Protein 3H14 (pdb70)

Solvent-accessible surface area: 15258 Å² total

Organism: Ruegeria pome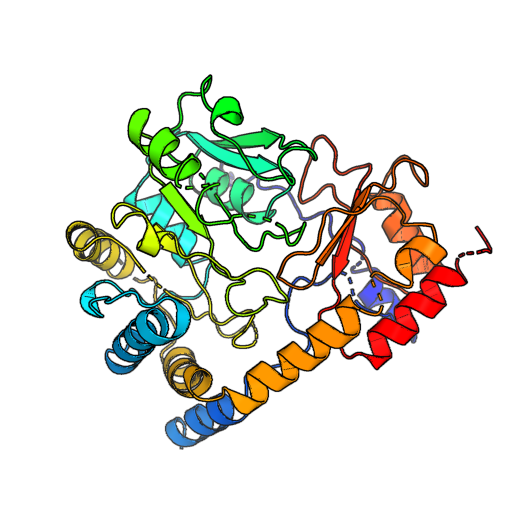royi (strain ATCC 700808 / DSM 15171 / DSS-3) (NCBI:txid246200)

Nearest PDB structures (foldseek):
  3h14-assembly1_A  TM=1.001E+00  e=6.749E-69  Ruegeria pomeroyi DSS-3
  5yhv-assembly1_B  TM=9.679E-01  e=3.858E-39  Mycobacterium tuberculosis H37Rv
  5yhv-assembly1_D  TM=9.333E-01  e=1.204E-34  Mycobacterium tuberculosis H37Rv
  5wmi-assembly1_A-2  TM=9.094E-01  e=5.769E-25  Arabidopsis thaliana
  8wkj-assembly1_A-2  TM=8.913E-01  e=6.285E-24  Legionella pneumophila

CATH classification: 3.40.640.10

Radius of gyration: 20.41 Å; Cα contacts (8 Å, |Δi|>4): 726; chains: 1; bounding box: 53×52×50 Å

Sequence (359 aa):
LKNSSSRSAVDPFIVDVEAARRAEEAGRRIIHEVGQPGTGAPRGAVEALAKSLEGLPALRQRIARLYGEWYGVDLDPGRVVITPGSSSSGGFLLAFTALFDSGDRVGIGAPGYPSYRQILRALGLVPVDLPTAPENRLQPVPADFAGLDLAGLVASPANPTGTLDHAAGALIEAAQAQGASFISDEIYHGIEYEAKAVTALELTDECYVINSFSKYFSTGWRVGWVVPEDQVRVVERIAQNFICAPHASQVAALAALDCDAELQANLDVYKANRKLLERLPKAGFTRRIAPPDGAFYVYADVSDLTDDSRAFAAEILEKAGVAVTPGLLDFDPERGAGTLRFSYARATADIEEGLDRLEAFQAR

Foldseek 3Di:
DDDDQLPPFDDALLVLVVLVVCVVVPDFFQEADQFFPDAFDPQLVVLLVVVVCVPLLLLVLVQVVCCVQPVDRDDSLFKFKFLFQLRLLVLVCVLQDDAAFEEEDEFLADLCPQSSCSNRNYHYDYQHADLVLLSWDALVSPVVDQGQAYGEACTPPALHADPVSLRVVVSCVVRNHAYEYEDAFQQFFAPDRDHDCSVNDQRHHYWYGCGHLSHNDQRITIGHHPVCSVVSVCVCVCPTHGDNSSSSSSSRSSVSVVVSVVLSVQLNLLVVCVPQCVVLPQVAWRPNRGRFKIKGQQQVPDQAQSVVQVCCCVQLSYHWGQSCSRHVVRRRRMTMDGRSDGSVSSVSSSVSSNVSVVD

Secondary structure (DSSP, 8-state):
-PPPSTT-PPPP-----HHHHHHHTT---B---SS-SS-S-HHHHHHHHHHH---HHHHHHHHHHHHHHH-----GGG---BSSHHHHHHHHHHHH--TT-EEEEEES--HHHHHHHHHTT-EEEEEE--GGGTTS--HHHHTTS--SB--BSSPTTT----S---HHHHHHHHTTPBPEEE-TTTT-BSSSPP--GGGT-SSSEEE-BSSSTT---S--B----GGGHHHHHHHHH------HHHHHHHHHHTT-HHHHHHHHHHHHHHHH---HHHHHT---B----BTTEEEEE-TTT-S-HHHHHHHHHHHH-B--EEGGGT-TTTGGGEEEEE--S-HHHHHHHHHHHHH----

InterPro domains:
  IPR004838 Aminotransferases, class-I, pyridoxal-phosphate-binding site [PS00105] (233-246)
  IPR004839 Aminotransferase, class I/classII, large domain [PF00155] (39-381)
  IPR015421 Pyridoxal phosphate-dependent transferase, major domain [G3DSA:3.40.640.10] (7-389)
  IPR015424 Pyridoxal phosphate-dependent transferase [SSF53383] (15-385)
  IPR050596 Aspartate/prephenate aminotransferase-like [PTHR46383] (14-386)

Structure (mmCIF, N/CA/C/O backbone):
data_3H14
#
_entry.id   3H14
#
_cell.length_a   59.367
_cell.length_b   86.376
_cell.length_c   144.325
_cell.angle_alpha   90.000
_cell.angle_beta   90.000
_cell.angle_gamma   90.000
#
_symmetry.space_group_name_H-M   'C 2 2 21'
#
loop_
_entity.id
_entity.type
_entity.pdbx_description
1 polymer 'Aminotransferase, classes I and II'
2 non-polymer GLYCEROL
3 water water
#
loop_
_atom_site.group_PDB
_atom_site.id
_atom_site.type_symbol
_atom_site.label_atom_id
_atom_site.label_alt_id
_atom_site.label_comp_id
_atom_site.label_asym_id
_atom_site.label_entity_id
_atom_site.label_seq_id
_atom_site.pdbx_PDB_ins_code
_atom_site.Cartn_x
_atom_site.Cartn_y
_atom_site.Cartn_z
_atom_site.occupancy
_atom_site.B_iso_or_equiv
_atom_site.auth_seq_id
_atom_site.auth_comp_id
_atom_site.auth_asym_id
_atom_site.auth_atom_id
_atom_site.pdbx_PDB_model_num
ATOM 1 N N . LEU A 1 3 ? 11.852 47.681 46.764 1.00 30.95 3 LEU A N 1
ATOM 2 C CA . LEU A 1 3 ? 13.280 47.877 46.409 1.00 29.99 3 LEU A CA 1
ATOM 3 C C . LEU A 1 3 ? 13.364 48.631 45.094 1.00 29.02 3 LEU A C 1
ATOM 4 O O . LEU A 1 3 ? 12.606 48.353 44.136 1.00 28.64 3 LEU A O 1
ATOM 9 N N . LYS A 1 4 ? 14.296 49.582 45.049 1.00 26.95 4 LYS A N 1
ATOM 10 C CA . LYS A 1 4 ? 14.525 50.418 43.892 1.00 26.54 4 LYS A CA 1
ATOM 11 C C . LYS A 1 4 ? 15.546 49.728 43.009 1.00 26.29 4 LYS A C 1
ATOM 12 O O . LYS A 1 4 ? 16.558 49.208 43.493 1.00 25.70 4 LYS A O 1
ATOM 14 N N . ASN A 1 5 ? 15.243 49.659 41.725 1.00 24.74 5 ASN A N 1
ATOM 15 C CA . ASN A 1 5 ? 16.164 49.098 40.762 1.00 23.96 5 ASN A CA 1
ATOM 16 C C . ASN A 1 5 ? 16.929 50.176 40.077 1.00 23.16 5 ASN A C 1
ATOM 17 O O . ASN A 1 5 ? 16.487 51.329 39.971 1.00 22.41 5 ASN A O 1
ATOM 22 N N . SER A 1 6 ? 18.100 49.782 39.621 1.00 21.88 6 SER A N 1
ATOM 23 C CA . SER A 1 6 ? 19.014 50.634 38.917 1.00 22.27 6 SER A CA 1
ATOM 24 C C . SER A 1 6 ? 18.650 50.801 37.439 1.00 22.25 6 SER A C 1
ATOM 25 O O . SER A 1 6 ? 17.871 50.014 36.872 1.00 20.65 6 SER A O 1
ATOM 28 N N . SER A 1 7 ? 19.269 51.810 36.832 1.00 23.06 7 SER A N 1
ATOM 29 C CA A SER A 1 7 ? 19.287 52.002 35.383 0.50 23.57 7 SER A CA 1
ATOM 30 C CA B SER A 1 7 ? 19.240 51.983 35.381 0.50 23.37 7 SER A CA 1
ATOM 31 C C . SER A 1 7 ? 19.909 50.820 34.640 1.00 23.74 7 SER A C 1
ATOM 32 O O . SER A 1 7 ? 19.369 50.320 33.643 1.00 22.16 7 SER A O 1
ATOM 37 N N . ARG A 1 8 ? 21.075 50.370 35.103 1.00 23.74 8 ARG A N 1
ATOM 38 C CA . ARG A 1 8 ? 21.763 49.271 34.403 1.00 23.78 8 ARG A CA 1
ATOM 39 C C . ARG A 1 8 ? 20.957 47.971 34.360 1.00 24.39 8 ARG A C 1
ATOM 40 O O . ARG A 1 8 ? 21.220 47.094 33.507 1.00 24.21 8 ARG A O 1
ATOM 48 N N . SER A 1 9 ? 19.971 47.848 35.252 1.00 25.77 9 SER A N 1
ATOM 49 C CA . SER A 1 9 ? 19.082 46.670 35.327 1.00 26.54 9 SER A CA 1
ATOM 50 C C . SER A 1 9 ? 17.968 46.615 34.265 1.00 28.60 9 SER A C 1
ATOM 51 O O . SER A 1 9 ? 17.299 45.588 34.125 1.00 29.62 9 SER A O 1
ATOM 54 N N . ALA A 1 10 ? 17.736 47.717 33.562 1.00 29.39 10 ALA A N 1
ATOM 55 C CA . ALA A 1 10 ? 16.650 47.796 32.612 1.00 31.35 10 ALA A CA 1
ATOM 56 C C . ALA A 1 10 ? 17.139 47.256 31.256 1.00 32.47 10 ALA A C 1
ATOM 57 O O . ALA A 1 10 ? 17.115 47.968 30.258 1.00 33.02 10 ALA A O 1
ATOM 59 N N . VAL A 1 11 ? 17.628 46.009 31.253 1.00 33.25 11 VAL A N 1
ATOM 60 C CA . VAL A 1 11 ? 17.976 45.323 30.023 1.00 33.94 11 VAL A CA 1
ATOM 61 C C . VAL A 1 11 ? 16.698 44.849 29.376 1.00 34.26 11 VAL A C 1
ATOM 62 O O . VAL A 1 11 ? 15.691 44.656 30.046 1.00 34.89 11 VAL A O 1
ATOM 66 N N . ASP A 1 12 ? 16.778 44.664 28.059 1.00 34.77 12 ASP A N 1
ATOM 67 C CA . ASP A 1 12 ? 15.637 44.320 27.187 1.00 34.80 12 ASP A CA 1
ATOM 68 C C . ASP A 1 12 ? 15.359 42.809 27.167 1.00 34.15 12 ASP A C 1
ATOM 69 O O . ASP A 1 12 ? 16.294 42.023 27.013 1.00 34.28 12 ASP A O 1
ATOM 74 N N . PRO A 1 13 ? 14.083 42.394 27.264 1.00 34.17 13 PRO A N 1
ATOM 75 C CA . PRO A 1 13 ? 13.725 40.957 27.171 1.00 34.49 13 PRO A CA 1
ATOM 76 C C . PRO A 1 13 ? 13.873 40.482 25.733 1.00 34.26 13 PRO A C 1
ATOM 77 O O . PRO A 1 13 ? 13.585 41.249 24.815 1.00 34.11 13 PRO A O 1
ATOM 81 N N . PHE A 1 14 ? 14.326 39.251 25.544 1.00 34.03 14 PHE A N 1
ATOM 82 C CA . PHE A 1 14 ? 14.643 38.759 24.217 1.00 34.89 14 PHE A CA 1
ATOM 83 C C . PHE A 1 14 ? 13.373 38.421 23.473 1.00 35.27 14 PHE A C 1
ATOM 84 O O . PHE A 1 14 ? 12.548 37.655 23.959 1.00 34.06 14 PHE A O 1
ATOM 92 N N . ILE A 1 15 ? 13.230 39.022 22.299 1.00 36.11 15 ILE A N 1
ATOM 93 C CA . ILE A 1 15 ? 12.034 38.880 21.479 1.00 37.63 15 ILE A CA 1
ATOM 94 C C . ILE A 1 15 ? 11.797 37.424 21.140 1.00 38.28 15 ILE A C 1
ATOM 95 O O . ILE A 1 15 ? 10.645 37.028 20.947 1.00 38.65 15 ILE A O 1
ATOM 100 N N . VAL A 1 16 ? 12.872 36.619 21.091 1.00 39.19 16 VAL A N 1
ATOM 101 C CA . VAL A 1 16 ? 12.746 35.204 20.707 1.00 40.32 16 VAL A CA 1
ATOM 102 C C . VAL A 1 16 ? 11.948 34.367 21.720 1.00 41.17 16 VAL A C 1
ATOM 103 O O . VAL A 1 16 ? 11.528 33.251 21.407 1.00 40.45 16 VAL A O 1
ATOM 115 N N . ASP A 1 18 ? 8.903 34.883 22.841 1.00 41.39 18 ASP A N 1
ATOM 116 C CA . ASP A 1 18 ? 7.547 34.620 22.321 1.00 41.09 18 ASP A CA 1
ATOM 117 C C . ASP A 1 18 ? 7.473 33.266 21.574 1.00 40.32 18 ASP A C 1
ATOM 118 O O . ASP A 1 18 ? 6.631 32.433 21.889 1.00 39.26 18 ASP A O 1
ATOM 123 N N . VAL A 1 19 ? 8.348 33.072 20.585 1.00 39.87 19 VAL A N 1
ATOM 124 C CA . VAL A 1 19 ? 8.337 31.842 19.774 1.00 39.75 19 VAL A CA 1
ATOM 125 C C . VAL A 1 19 ? 8.743 30.603 20.590 1.00 39.19 19 VAL A C 1
ATOM 126 O O . VAL A 1 19 ? 8.089 29.582 20.497 1.00 36.98 19 VAL A O 1
ATOM 138 N N . GLU A 1 21 ? 8.436 30.004 23.800 1.00 36.46 21 GLU A N 1
ATOM 139 C CA . GLU A 1 21 ? 7.337 29.661 24.699 1.00 35.40 21 GLU A CA 1
ATOM 140 C C . GLU A 1 21 ? 6.164 29.111 23.902 1.00 34.33 21 GLU A C 1
ATOM 141 O O . GLU A 1 21 ? 5.600 28.088 24.266 1.00 33.39 21 GLU A O 1
ATOM 143 N N . ALA A 1 22 ? 5.794 29.790 22.811 1.00 33.19 22 ALA A N 1
ATOM 144 C CA . ALA A 1 22 ? 4.754 29.274 21.923 1.00 32.33 22 ALA A CA 1
ATOM 145 C C . ALA A 1 22 ? 5.129 27.877 21.395 1.00 31.31 22 ALA A C 1
ATOM 146 O O . ALA A 1 22 ? 4.251 27.049 21.205 1.00 30.89 22 ALA A O 1
ATOM 148 N N . ALA A 1 23 ? 6.421 27.640 21.151 1.00 30.12 23 ALA A N 1
ATOM 149 C CA . ALA A 1 23 ? 6.905 26.335 20.671 1.00 30.54 23 ALA A CA 1
ATOM 150 C C . ALA A 1 23 ? 6.675 25.259 21.748 1.00 30.87 23 ALA A C 1
ATOM 151 O O . ALA A 1 23 ? 6.218 24.155 21.453 1.00 29.16 23 ALA A O 1
ATOM 153 N N . ARG A 1 24 ? 6.990 25.621 22.993 1.00 32.06 24 ARG A N 1
ATOM 154 C CA . ARG A 1 24 ? 6.735 24.785 24.177 1.00 32.68 24 ARG A CA 1
ATOM 155 C C . ARG A 1 24 ? 5.254 24.475 24.355 1.00 32.55 24 ARG A C 1
ATOM 156 O O . ARG A 1 24 ? 4.896 23.328 24.625 1.00 32.17 24 ARG A O 1
ATOM 164 N N . ARG A 1 25 ? 4.397 25.485 24.217 1.00 32.83 25 ARG A N 1
ATOM 165 C CA . ARG A 1 25 ? 2.950 25.284 24.262 1.00 33.83 25 ARG A CA 1
ATOM 166 C C . ARG A 1 25 ? 2.444 24.354 23.146 1.00 31.85 25 ARG A C 1
ATOM 167 O O . ARG A 1 25 ? 1.573 23.518 23.380 1.00 30.95 25 ARG A O 1
ATOM 175 N N . ALA A 1 26 ? 2.976 24.518 21.937 1.00 30.49 26 ALA A N 1
ATOM 176 C CA . ALA A 1 26 ? 2.643 23.628 20.822 1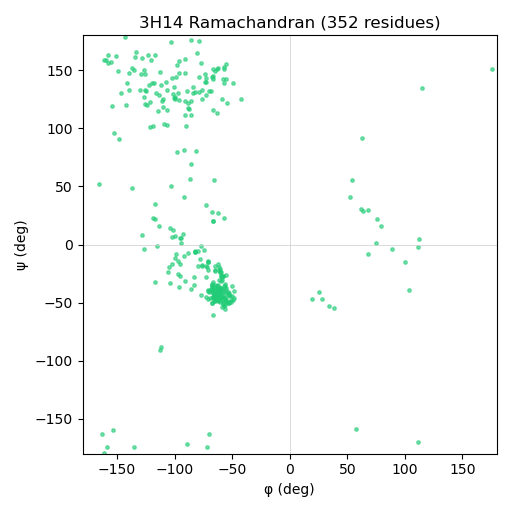.00 29.58 26 ALA A CA 1
ATOM 177 C C . ALA A 1 26 ? 2.972 22.187 21.186 1.00 28.78 26 ALA A C 1
ATOM 178 O O . ALA A 1 26 ? 2.131 21.288 21.055 1.00 27.65 26 ALA A O 1
ATOM 180 N N . GLU A 1 27 ? 4.193 21.969 21.658 1.00 28.27 27 GLU A N 1
ATOM 181 C CA . GLU A 1 27 ? 4.637 20.631 22.004 1.00 28.92 27 GLU A CA 1
ATOM 182 C C . GLU A 1 27 ? 3.787 20.042 23.140 1.00 28.78 27 GLU A C 1
ATOM 183 O O . GLU A 1 27 ? 3.431 18.873 23.087 1.00 28.21 27 GLU A O 1
ATOM 189 N N . GLU A 1 28 ? 3.442 20.839 24.147 1.00 28.61 28 GLU A N 1
ATOM 190 C CA . GLU A 1 28 ? 2.573 20.367 25.251 1.00 28.88 28 GLU A CA 1
ATOM 191 C C . GLU A 1 28 ? 1.202 19.895 24.771 1.00 28.77 28 GLU A C 1
ATOM 192 O O . GLU A 1 28 ? 0.594 19.009 25.353 1.00 28.93 28 GLU A O 1
ATOM 194 N N . ALA A 1 29 ? 0.721 20.505 23.700 1.00 28.35 29 ALA A N 1
ATOM 195 C CA . ALA A 1 29 ? -0.545 20.139 23.092 1.00 27.78 29 ALA A CA 1
ATOM 196 C C . ALA A 1 29 ? -0.382 18.938 22.167 1.00 27.31 29 ALA A C 1
ATOM 197 O O . ALA A 1 29 ? -1.370 18.459 21.617 1.00 29.01 29 ALA A O 1
ATOM 199 N N . GLY A 1 30 ? 0.858 18.489 21.931 1.00 24.97 30 GLY A N 1
ATOM 200 C CA . GLY A 1 30 ? 1.093 17.281 21.156 1.00 23.49 30 GLY A CA 1
ATOM 201 C C . GLY A 1 30 ? 1.766 17.401 19.794 1.00 22.07 30 GLY A C 1
ATOM 202 O O . GLY A 1 30 ? 1.910 16.399 19.098 1.00 20.58 30 GLY A O 1
ATOM 203 N N . ARG A 1 31 ? 2.200 18.599 19.415 1.00 21.17 31 ARG A N 1
ATOM 204 C CA . ARG A 1 31 ? 2.681 18.856 18.057 1.00 20.94 31 ARG A CA 1
ATOM 205 C C . ARG A 1 31 ? 4.191 18.843 18.052 1.00 21.32 31 ARG A C 1
ATOM 206 O O . ARG A 1 31 ? 4.819 19.397 18.963 1.00 22.41 31 ARG A O 1
ATOM 208 N N . ARG A 1 32 ? 4.778 18.179 17.063 1.00 20.95 32 ARG A N 1
ATOM 209 C CA . ARG A 1 32 ? 6.219 18.171 16.907 1.00 20.93 32 ARG A CA 1
ATOM 210 C C . ARG A 1 32 ? 6.572 19.416 16.113 1.00 20.92 32 ARG A C 1
ATOM 211 O O . ARG A 1 32 ? 6.045 19.654 15.022 1.00 19.08 32 ARG A O 1
ATOM 219 N N . ILE A 1 33 ? 7.443 20.223 16.709 1.00 19.79 33 ILE A N 1
ATOM 220 C CA . ILE A 1 33 ? 7.935 21.490 16.118 1.00 19.40 33 ILE A CA 1
ATOM 221 C C . ILE A 1 33 ? 9.368 21.294 15.675 1.00 19.26 33 ILE A C 1
ATOM 222 O O . ILE A 1 33 ? 10.152 20.674 16.396 1.00 19.90 33 ILE A O 1
ATOM 227 N N . ILE A 1 34 ? 9.737 21.838 14.515 1.00 18.59 34 ILE A N 1
ATOM 228 C CA . ILE A 1 34 ? 11.111 21.806 14.058 1.00 18.70 34 ILE A CA 1
ATOM 229 C C . ILE A 1 34 ? 11.768 23.099 14.579 1.00 18.75 34 ILE A C 1
ATOM 230 O O . ILE A 1 34 ? 11.300 24.224 14.346 1.00 17.04 34 ILE A O 1
ATOM 235 N N . HIS A 1 35 ? 12.853 22.913 15.323 1.00 18.84 35 HIS A N 1
ATOM 236 C CA . HIS A 1 35 ? 13.454 23.993 16.110 1.00 18.46 35 HIS A CA 1
ATOM 237 C C . HIS A 1 35 ? 14.563 24.573 15.284 1.00 18.81 35 HIS A C 1
ATOM 238 O O . HIS A 1 35 ? 15.638 24.005 15.237 1.00 17.76 35 HIS A O 1
ATOM 253 N N . GLU A 1 37 ? 15.199 27.913 15.659 1.00 21.02 37 GLU A N 1
ATOM 254 C CA . GLU A 1 37 ? 15.325 29.161 16.415 1.00 22.36 37 GLU A CA 1
ATOM 255 C C . GLU A 1 37 ? 16.481 29.231 17.421 1.00 23.51 37 GLU A C 1
ATOM 256 O O . GLU A 1 37 ? 16.709 30.312 17.982 1.00 23.00 37 GLU A O 1
ATOM 262 N N . VAL A 1 38 ? 17.177 28.116 17.666 1.00 24.29 38 VAL A N 1
ATOM 263 C CA . VAL A 1 38 ? 18.152 28.073 18.781 1.00 25.57 38 VAL A CA 1
ATOM 264 C C . VAL A 1 38 ? 19.557 28.295 18.289 1.00 25.96 38 VAL A C 1
ATOM 265 O O . VAL A 1 38 ? 19.914 27.897 17.210 1.00 27.04 38 VAL A O 1
ATOM 269 N N . GLY A 1 39 ? 20.356 28.981 19.086 1.00 26.38 39 GLY A N 1
ATOM 270 C CA . GLY A 1 39 ? 21.706 29.251 18.715 1.00 27.03 39 GLY A CA 1
ATOM 271 C C . GLY A 1 39 ? 22.675 28.348 19.449 1.00 26.91 39 GLY A C 1
ATOM 272 O O . GLY A 1 39 ? 23.618 28.832 20.032 1.00 26.90 39 GLY A O 1
ATOM 273 N N . GLN A 1 40 ? 22.416 27.048 19.418 1.00 26.66 40 GLN A N 1
ATOM 274 C CA . GLN A 1 40 ? 23.205 26.055 20.158 1.00 27.49 40 GLN A CA 1
ATOM 275 C C . GLN A 1 40 ? 23.171 24.768 19.370 1.00 26.68 40 GLN A C 1
ATOM 276 O O . GLN A 1 40 ? 22.167 24.505 18.698 1.00 25.99 40 GLN A O 1
ATOM 282 N N . PRO A 1 41 ? 24.238 23.955 19.453 1.00 25.58 41 PRO A N 1
ATOM 283 C CA . PRO A 1 41 ? 24.241 22.670 18.780 1.00 25.15 41 PRO A CA 1
ATOM 284 C C . PRO A 1 41 ? 23.087 21.754 19.188 1.00 25.51 41 PRO A C 1
ATOM 285 O O . PRO A 1 41 ? 22.573 21.842 20.313 1.00 24.76 41 PRO A O 1
ATOM 289 N N . GLY A 1 42 ? 22.673 20.893 18.260 1.00 25.24 42 GLY A N 1
ATOM 290 C CA . GLY A 1 42 ? 21.685 19.879 18.563 1.00 25.88 42 GLY A CA 1
ATOM 291 C C . GLY A 1 42 ? 22.291 18.783 19.450 1.00 26.21 42 GLY A C 1
ATOM 292 O O . GLY A 1 42 ? 21.576 18.046 20.117 1.00 27.52 42 GLY A O 1
ATOM 293 N N . THR A 1 43 ? 23.610 18.684 19.487 1.00 25.38 43 THR A N 1
ATOM 294 C CA . THR A 1 43 ? 24.267 17.597 20.191 1.00 25.33 43 THR A CA 1
ATOM 295 C C . THR A 1 43 ? 24.691 18.008 21.591 1.00 24.88 43 THR A C 1
ATOM 296 O O . THR A 1 43 ? 24.804 19.177 21.905 1.00 24.84 43 THR A O 1
ATOM 300 N N . GLY A 1 44 ? 24.873 17.012 22.441 1.00 24.79 44 GLY A N 1
ATOM 301 C CA . GLY A 1 44 ? 25.500 17.226 23.732 1.00 23.89 44 GLY A CA 1
ATOM 302 C C . GLY A 1 44 ? 27.009 17.068 23.678 1.00 23.35 44 GLY A C 1
ATOM 303 O O . GLY A 1 44 ? 27.611 16.931 22.614 1.00 23.12 44 GLY A O 1
ATOM 304 N N . ALA A 1 45 ? 27.623 17.072 24.854 1.00 22.15 45 ALA A N 1
ATOM 305 C CA . ALA A 1 45 ? 29.067 16.892 24.971 1.00 22.77 45 ALA A CA 1
ATOM 306 C C . ALA A 1 45 ? 29.520 15.604 24.300 1.00 22.50 45 ALA A C 1
ATOM 307 O O . ALA A 1 45 ? 28.830 14.569 24.355 1.00 22.37 45 ALA A O 1
ATOM 309 N N . PRO A 1 46 ? 30.688 15.646 23.662 1.00 22.55 46 PRO A N 1
ATOM 310 C CA . PRO A 1 46 ? 31.162 14.456 22.986 1.00 23.18 46 PRO A CA 1
ATOM 311 C C . PRO A 1 46 ? 31.407 13.287 23.964 1.00 23.93 46 PRO A C 1
ATOM 312 O O . PRO A 1 46 ? 31.671 13.496 25.146 1.00 22.58 46 PRO A O 1
ATOM 316 N N . ARG A 1 47 ? 31.270 12.067 23.469 1.00 24.40 47 ARG A N 1
ATOM 317 C CA . ARG A 1 47 ? 31.362 10.862 24.322 1.00 25.46 47 ARG A CA 1
ATOM 318 C C . ARG A 1 47 ? 32.648 10.803 25.165 1.00 25.52 47 ARG A C 1
ATOM 319 O O . ARG A 1 47 ? 32.587 10.460 26.332 1.00 24.93 47 ARG A O 1
ATOM 321 N N . GLY A 1 48 ? 33.787 11.167 24.574 1.00 26.26 48 GLY A N 1
ATOM 322 C CA . GLY A 1 48 ? 35.082 11.197 25.288 1.00 26.18 48 GLY A CA 1
ATOM 323 C C . GLY A 1 48 ? 35.119 12.171 26.460 1.00 26.82 48 GLY A C 1
ATOM 324 O O . GLY A 1 48 ? 35.698 11.889 27.505 1.00 26.80 48 GLY A O 1
ATOM 325 N N . ALA A 1 49 ? 34.500 13.329 26.282 1.00 25.75 49 ALA A N 1
ATOM 326 C CA . ALA A 1 49 ? 34.298 14.276 27.360 1.00 25.70 49 ALA A CA 1
ATOM 327 C C . ALA A 1 49 ? 33.449 13.693 28.487 1.00 25.38 49 ALA A C 1
ATOM 328 O O . ALA A 1 49 ? 33.775 13.853 29.658 1.00 25.17 49 ALA A O 1
ATOM 330 N N . VAL A 1 50 ? 32.357 13.015 28.128 1.00 25.84 50 VAL A N 1
ATOM 331 C CA . VAL A 1 50 ? 31.452 12.427 29.126 1.00 25.92 50 VAL A CA 1
ATOM 332 C C . VAL A 1 50 ? 32.137 11.295 29.887 1.00 26.41 50 VAL A C 1
ATOM 333 O O . VAL A 1 50 ? 32.027 11.200 31.111 1.00 25.64 50 VAL A O 1
ATOM 337 N N . GLU A 1 51 ? 32.805 10.433 29.144 1.00 27.37 51 GLU A N 1
ATOM 338 C CA . GLU A 1 51 ? 33.641 9.384 29.728 1.00 29.24 51 GLU A CA 1
ATOM 339 C C . GLU A 1 51 ? 34.666 9.926 30.738 1.00 28.78 51 GLU A C 1
ATOM 340 O O . GLU A 1 51 ? 34.767 9.419 31.867 1.00 29.16 51 GLU A O 1
ATOM 346 N N . ALA A 1 52 ? 35.406 10.967 30.353 1.00 28.15 52 ALA A N 1
ATOM 347 C CA . ALA A 1 52 ? 36.438 11.553 31.192 1.00 28.42 52 ALA A CA 1
ATOM 348 C C . ALA A 1 52 ? 35.900 12.048 32.506 1.00 28.15 52 ALA A C 1
ATOM 349 O O . ALA A 1 52 ? 36.526 11.842 33.543 1.00 28.34 52 ALA A O 1
ATOM 351 N N . LEU A 1 53 ? 34.781 12.758 32.466 1.00 27.99 53 LEU A N 1
ATOM 352 C CA . LEU A 1 53 ? 34.144 13.205 33.682 1.00 27.74 53 LEU A CA 1
ATOM 353 C C . LEU A 1 53 ? 33.624 12.040 34.525 1.00 28.51 53 LEU A C 1
ATOM 354 O O . LEU A 1 53 ? 33.799 12.043 35.738 1.00 27.71 53 LEU A O 1
ATOM 359 N N . ALA A 1 54 ? 32.929 11.091 33.882 1.00 29.26 54 ALA A N 1
ATOM 360 C CA . ALA A 1 54 ? 32.391 9.935 34.594 1.00 30.36 54 ALA A CA 1
ATOM 361 C C . ALA A 1 54 ? 33.504 9.215 35.384 1.00 30.55 54 ALA A C 1
ATOM 362 O O . ALA A 1 54 ? 33.294 8.801 36.512 1.00 30.70 54 ALA A O 1
ATOM 364 N N . LYS A 1 55 ? 34.682 9.082 34.781 1.00 31.62 55 LYS A N 1
ATOM 365 C CA . LYS A 1 55 ? 35.833 8.446 35.426 1.00 32.03 55 LYS A CA 1
ATOM 366 C C . LYS A 1 55 ? 36.296 9.244 36.624 1.00 33.55 55 LYS A C 1
ATOM 367 O O . LYS A 1 55 ? 36.515 8.686 37.712 1.00 33.48 55 LYS A O 1
ATOM 369 N N . SER A 1 56 ? 36.458 10.546 36.433 1.00 34.68 56 SER A N 1
ATOM 370 C CA . SER A 1 56 ? 36.918 11.419 37.507 1.00 36.78 56 SER A CA 1
ATOM 371 C C . SER A 1 56 ? 35.970 11.398 38.693 1.00 37.44 56 SER A C 1
ATOM 372 O O . SER A 1 56 ? 36.421 11.426 39.841 1.00 37.55 56 SER A O 1
ATOM 375 N N . LEU A 1 57 ? 34.664 11.345 38.424 1.00 38.20 57 LEU A N 1
ATOM 376 C CA . LEU A 1 57 ? 33.670 11.239 39.501 1.00 39.05 57 LEU A CA 1
ATOM 377 C C . LEU A 1 57 ? 33.861 9.942 40.282 1.00 40.05 57 LEU A C 1
ATOM 378 O O . LEU A 1 57 ? 33.679 9.927 41.491 1.00 40.21 57 LEU A O 1
ATOM 383 N N . GLU A 1 58 ? 34.187 8.862 39.573 1.00 41.24 58 GLU A N 1
ATOM 384 C CA . GLU A 1 58 ? 34.476 7.562 40.193 1.00 42.24 58 GLU A CA 1
ATOM 385 C C . GLU A 1 58 ? 35.882 7.530 40.804 1.00 42.93 58 GLU A C 1
ATOM 386 O O . GLU A 1 58 ? 36.225 8.309 41.713 1.00 43.98 58 GLU A O 1
ATOM 388 N N . GLY A 1 69 ? 42.853 28.538 35.206 1.00 30.59 69 GLY A N 1
ATOM 389 C CA . GLY A 1 69 ? 42.275 27.179 35.237 1.00 30.46 69 GLY A CA 1
ATOM 390 C C . GLY A 1 69 ? 43.270 26.015 35.262 1.00 29.93 69 GLY A C 1
ATOM 391 O O . GLY A 1 69 ? 44.426 26.171 35.602 1.00 29.83 69 GLY A O 1
ATOM 392 N N . LEU A 1 70 ? 42.771 24.830 34.936 1.00 29.58 70 LEU A N 1
ATOM 393 C CA . LEU A 1 70 ? 43.570 23.607 34.871 1.00 29.65 70 LEU A CA 1
ATOM 394 C C . LEU A 1 70 ? 44.763 23.827 33.941 1.00 28.80 70 LEU A C 1
ATOM 395 O O . LEU A 1 70 ? 44.580 24.186 32.788 1.00 28.31 70 LEU A O 1
ATOM 400 N N . PRO A 1 71 ? 46.003 23.645 34.444 1.00 28.91 71 PRO A N 1
ATOM 401 C CA . PRO A 1 71 ? 47.185 23.768 33.577 1.00 27.65 71 PRO A CA 1
ATOM 402 C C . PRO A 1 71 ? 47.170 22.905 32.299 1.00 27.16 71 PRO A C 1
ATOM 403 O O . PRO A 1 71 ? 47.556 23.372 31.235 1.00 26.38 71 PRO A O 1
ATOM 407 N N . ALA A 1 72 ? 46.762 21.647 32.404 1.00 26.81 72 ALA A N 1
ATOM 408 C CA . ALA A 1 72 ? 46.655 20.780 31.224 1.00 26.29 72 ALA A CA 1
ATOM 409 C C . ALA A 1 72 ? 45.673 21.337 30.172 1.00 25.52 72 ALA A C 1
ATOM 410 O O . ALA A 1 72 ? 45.893 21.177 28.984 1.00 26.40 72 ALA A O 1
ATOM 412 N N . LEU A 1 73 ? 44.580 21.940 30.619 1.00 24.52 73 LEU A N 1
ATOM 413 C CA . LEU A 1 73 ? 43.584 22.532 29.688 1.00 24.06 73 LEU A CA 1
ATOM 414 C C . LEU A 1 73 ? 44.095 23.787 28.992 1.00 24.01 73 LEU A C 1
ATOM 415 O O . LEU A 1 73 ? 44.001 23.916 27.779 1.00 24.37 73 LEU A O 1
ATOM 420 N N . ARG A 1 74 ? 44.687 24.685 29.755 1.00 24.31 74 ARG A N 1
ATOM 421 C CA . ARG A 1 74 ? 45.452 25.808 29.176 1.00 25.20 74 ARG A CA 1
ATOM 422 C C . ARG A 1 74 ? 46.489 25.374 28.149 1.00 25.14 74 ARG A C 1
ATOM 423 O O . ARG A 1 74 ? 46.599 25.945 27.079 1.00 25.13 74 ARG A O 1
ATOM 431 N N . GLN A 1 75 ? 47.274 24.367 28.495 1.00 25.98 75 GLN A N 1
ATOM 432 C CA . GLN A 1 75 ? 48.262 23.802 27.591 1.00 26.43 75 GLN A CA 1
ATOM 433 C C . GLN A 1 75 ? 47.627 23.191 26.340 1.00 25.53 75 GLN A C 1
ATOM 434 O O . GLN A 1 75 ? 48.153 23.333 25.229 1.00 24.39 75 GLN A O 1
ATOM 440 N N . ARG A 1 76 ? 46.506 22.499 26.518 1.00 24.59 76 ARG A N 1
ATOM 441 C CA . ARG A 1 76 ? 45.820 21.879 25.369 1.00 24.83 76 ARG A CA 1
ATOM 442 C C . ARG A 1 76 ? 45.227 22.907 24.408 1.00 24.44 76 ARG A C 1
ATOM 443 O O . ARG A 1 76 ? 45.215 22.696 23.200 1.00 24.46 76 ARG A O 1
ATOM 451 N N . ILE A 1 77 ? 44.680 23.980 24.954 1.00 24.44 77 ILE A N 1
ATOM 452 C CA . ILE A 1 77 ? 44.189 25.084 24.137 1.00 24.13 77 ILE A CA 1
ATOM 453 C C . ILE A 1 77 ? 45.352 25.736 23.335 1.00 25.15 77 ILE A C 1
ATOM 454 O O . ILE A 1 77 ? 45.233 25.956 22.123 1.00 24.98 77 ILE A O 1
ATOM 459 N N . ALA A 1 78 ? 46.465 26.008 24.009 1.00 25.80 78 ALA A N 1
ATOM 460 C CA . ALA A 1 78 ? 47.656 26.550 23.362 1.00 26.14 78 ALA A CA 1
ATOM 461 C C . ALA A 1 78 ? 48.063 25.701 22.159 1.00 27.20 78 ALA A C 1
ATOM 462 O O . ALA A 1 78 ? 48.344 26.234 21.085 1.00 27.96 78 ALA A O 1
ATOM 464 N N . ARG A 1 79 ? 48.040 24.375 22.323 1.00 28.61 79 ARG A N 1
ATOM 465 C CA . ARG A 1 79 ? 48.309 23.439 21.222 1.00 29.02 79 ARG A CA 1
ATOM 466 C C . ARG A 1 79 ? 47.299 23.605 20.071 1.00 28.75 79 ARG A C 1
ATOM 467 O O . ARG A 1 79 ? 47.663 23.530 18.894 1.00 27.64 79 ARG A O 1
ATOM 475 N N . LEU A 1 80 ? 46.025 23.827 20.410 1.00 27.77 80 LEU A N 1
ATOM 476 C CA . LEU A 1 80 ? 45.001 24.092 19.391 1.00 26.82 80 LEU A CA 1
ATOM 477 C C . LEU A 1 80 ? 45.369 25.282 18.481 1.00 26.89 80 LEU A C 1
ATOM 478 O O . LEU A 1 80 ? 45.131 25.238 17.261 1.00 26.84 80 LEU A O 1
ATOM 483 N N . TYR A 1 81 ? 45.988 26.318 19.048 1.00 26.57 81 TYR A N 1
ATOM 484 C CA . TYR A 1 81 ? 46.344 27.507 18.269 1.00 26.94 81 TYR A CA 1
ATOM 485 C C . TYR A 1 81 ? 47.422 27.208 17.240 1.00 28.35 81 TYR A C 1
ATOM 486 O O . TYR A 1 81 ? 47.387 27.757 16.141 1.00 28.91 81 TYR A O 1
ATOM 495 N N . GLY A 1 82 ? 48.364 26.333 17.580 1.00 28.82 82 GLY A N 1
ATOM 496 C CA . GLY A 1 82 ? 49.333 25.862 16.597 1.00 30.40 82 GLY A CA 1
ATOM 497 C C . GLY A 1 82 ? 48.683 25.009 15.511 1.00 30.48 82 GLY A C 1
ATOM 498 O O . GLY A 1 82 ? 48.875 25.243 14.318 1.00 31.19 82 GLY A O 1
ATOM 499 N N . GLU A 1 83 ? 47.902 24.028 15.934 1.00 30.57 83 GLU A N 1
ATOM 500 C CA . GLU A 1 83 ? 47.327 23.071 15.011 1.00 30.95 83 GLU A CA 1
ATOM 501 C C . GLU A 1 83 ? 46.262 23.709 14.104 1.00 31.07 83 GLU A C 1
ATOM 502 O O . GLU A 1 83 ? 46.206 23.403 12.927 1.00 31.71 83 GLU A O 1
ATOM 508 N N . TRP A 1 84 ? 45.441 24.607 14.643 1.00 29.77 84 TRP A N 1
ATOM 509 C CA . TRP A 1 84 ? 44.395 25.269 13.843 1.00 29.72 84 TRP A CA 1
ATOM 510 C C . TRP A 1 84 ? 44.884 26.490 13.041 1.00 29.40 84 TRP A C 1
ATOM 511 O O . TRP A 1 84 ? 44.393 26.715 11.937 1.00 30.53 84 TRP A O 1
ATOM 522 N N . TYR A 1 85 ? 45.837 27.265 13.575 1.00 29.84 85 TYR A N 1
ATOM 523 C CA . TYR A 1 85 ? 46.214 28.550 12.955 1.00 29.89 85 TYR A CA 1
ATOM 524 C C . TYR A 1 85 ? 47.710 28.745 12.654 1.00 30.90 85 TYR A C 1
ATOM 525 O O . TYR A 1 85 ? 48.103 29.792 12.104 1.00 29.91 85 TYR A O 1
ATOM 534 N N . GLY A 1 86 ? 48.533 27.773 13.048 1.00 31.91 86 GLY A N 1
ATOM 535 C CA . GLY A 1 86 ? 49.973 27.934 12.986 1.00 33.05 86 GLY A CA 1
ATOM 536 C C . GLY A 1 86 ? 50.446 29.064 13.871 1.00 33.37 86 GLY A C 1
ATOM 537 O O . GLY A 1 86 ? 51.433 29.710 13.560 1.00 34.17 86 GLY A O 1
ATOM 538 N N . VAL A 1 87 ? 49.741 29.317 14.969 1.00 33.44 87 VAL A N 1
ATOM 539 C CA . VAL A 1 87 ? 50.158 30.322 15.940 1.00 33.39 87 VAL A CA 1
ATOM 540 C C . VAL A 1 87 ? 50.838 29.670 17.141 1.00 34.10 87 VAL A C 1
ATOM 541 O O . VAL A 1 87 ? 50.264 28.787 17.771 1.00 34.72 87 VAL A O 1
ATOM 545 N N . ASP A 1 88 ? 52.054 30.118 17.458 1.00 34.95 88 ASP A N 1
ATOM 546 C CA . ASP A 1 88 ? 52.794 29.643 18.627 1.00 35.62 88 ASP A CA 1
ATOM 547 C C . ASP A 1 88 ? 52.359 30.465 19.835 1.00 34.81 88 ASP A C 1
ATOM 548 O O . ASP A 1 88 ? 52.653 31.655 19.920 1.00 35.58 88 ASP A O 1
ATOM 553 N N . LEU A 1 89 ? 51.655 29.836 20.773 1.00 33.26 89 LEU A N 1
ATOM 554 C CA . LEU A 1 89 ? 51.064 30.564 21.883 1.00 32.14 89 LEU A CA 1
ATOM 555 C C . LEU A 1 89 ? 51.514 29.983 23.197 1.00 31.38 89 LEU A C 1
ATOM 556 O O . LEU A 1 89 ? 51.460 28.787 23.382 1.00 30.76 89 LEU A O 1
ATOM 561 N N . ASP A 1 90 ? 51.936 30.848 24.106 1.00 31.41 90 ASP A N 1
ATOM 562 C CA . ASP A 1 90 ? 52.284 30.455 25.455 1.00 31.85 90 ASP A CA 1
ATOM 563 C C . ASP A 1 90 ? 50.991 30.127 26.214 1.00 31.42 90 ASP A C 1
ATOM 564 O O . ASP A 1 90 ? 50.046 30.921 26.184 1.00 31.98 90 ASP A O 1
ATOM 569 N N . PRO A 1 91 ? 50.917 28.943 26.853 1.00 30.50 91 PRO A N 1
ATOM 570 C CA . PRO A 1 91 ? 49.733 28.613 27.667 1.00 30.01 91 PRO A CA 1
ATOM 571 C C . PRO A 1 91 ? 49.455 29.544 28.821 1.00 28.55 91 PRO A C 1
ATOM 572 O O . PRO A 1 91 ? 48.328 29.605 29.288 1.00 29.01 91 PRO A O 1
ATOM 576 N N . GLY A 1 92 ? 50.466 30.279 29.266 1.00 27.48 92 GLY A N 1
ATOM 577 C CA . GLY A 1 92 ? 50.289 31.296 30.293 1.00 26.84 92 GLY A CA 1
ATOM 578 C C . GLY A 1 92 ? 49.319 32.391 29.885 1.00 25.97 92 GLY A C 1
ATOM 579 O O . GLY A 1 92 ? 48.768 33.070 30.734 1.00 26.18 92 GLY A O 1
ATOM 580 N N . ARG A 1 93 ? 49.137 32.585 28.581 1.00 25.26 93 ARG A N 1
ATOM 581 C CA . ARG A 1 93 ? 48.214 33.616 28.065 1.00 24.23 93 ARG A CA 1
ATOM 582 C C . ARG A 1 93 ? 46.777 33.121 27.905 1.00 23.69 93 ARG A C 1
ATOM 583 O O . ARG A 1 93 ? 45.923 33.914 27.562 1.00 24.49 93 ARG A O 1
ATOM 591 N N . VAL A 1 94 ? 46.544 31.814 28.094 1.00 23.02 94 VAL A N 1
ATOM 592 C CA . VAL A 1 94 ? 45.205 31.212 28.014 1.00 22.57 94 VAL A CA 1
ATOM 593 C C . VAL A 1 94 ? 44.586 31.302 29.401 1.00 22.41 94 VAL A C 1
ATOM 594 O O . VAL A 1 94 ? 45.193 30.871 30.383 1.00 22.85 94 VAL A O 1
ATOM 598 N N . VAL A 1 95 ? 43.427 31.962 29.502 1.00 21.63 95 VAL A N 1
ATOM 599 C CA . VAL A 1 95 ? 42.657 32.054 30.711 1.00 20.83 95 VAL A CA 1
ATOM 600 C C . VAL A 1 95 ? 41.350 31.239 30.533 1.00 21.39 95 VAL A C 1
ATOM 601 O O . VAL A 1 95 ? 40.567 31.500 29.612 1.00 20.50 95 VAL A O 1
ATOM 605 N N . ILE A 1 96 ? 41.122 30.285 31.429 1.00 20.67 96 ILE A N 1
ATOM 606 C CA . ILE A 1 96 ? 39.936 29.460 31.399 1.00 21.52 96 ILE A CA 1
ATOM 607 C C . ILE A 1 96 ? 38.811 30.234 32.069 1.00 21.47 96 ILE A C 1
ATOM 608 O O . ILE A 1 96 ? 38.990 30.772 33.155 1.00 22.11 96 ILE A O 1
ATOM 613 N N . THR A 1 97 ? 37.654 30.299 31.421 1.00 20.29 97 THR A N 1
ATOM 614 C CA . THR A 1 97 ? 36.539 31.117 31.892 1.00 20.62 97 THR A CA 1
ATOM 615 C C . THR A 1 97 ? 35.311 30.239 32.086 1.00 20.63 97 THR A C 1
ATOM 616 O O . THR A 1 97 ? 35.244 29.149 31.555 1.00 19.30 97 THR A O 1
ATOM 620 N N . PRO A 1 98 ? 34.324 30.730 32.828 1.00 22.32 98 PRO A N 1
ATOM 621 C CA . PRO A 1 98 ? 33.063 29.988 32.892 1.00 24.18 98 PRO A CA 1
ATOM 622 C C . PRO A 1 98 ? 32.208 30.069 31.588 1.00 25.06 98 PRO A C 1
ATOM 623 O O . PRO A 1 98 ? 30.985 30.013 31.639 1.00 27.72 98 PRO A O 1
ATOM 627 N N . GLY A 1 99 ? 32.829 30.134 30.425 1.00 25.20 99 GLY A N 1
ATOM 628 C CA . GLY A 1 99 ? 32.054 30.270 29.195 1.00 25.41 99 GLY A CA 1
ATOM 629 C C . GLY A 1 99 ? 32.270 31.623 28.585 1.00 25.44 99 GLY A C 1
ATOM 630 O O . GLY A 1 99 ? 33.133 32.388 29.014 1.00 25.92 99 GLY A O 1
ATOM 631 N N . SER A 1 100 ? 31.474 31.951 27.585 1.00 25.91 100 SER A N 1
ATOM 632 C CA A SER A 1 100 ? 31.707 33.231 26.958 0.50 26.13 100 SER A CA 1
ATOM 633 C CA B SER A 1 100 ? 31.574 33.221 26.875 0.50 25.47 100 SER A CA 1
ATOM 634 C C . SER A 1 100 ? 31.159 34.405 27.754 1.00 25.91 100 SER A C 1
ATOM 635 O O . SER A 1 100 ? 31.771 35.481 27.717 1.00 25.82 100 SER A O 1
ATOM 640 N N . SER A 1 101 ? 30.097 34.217 28.533 1.00 25.51 101 SER A N 1
ATOM 641 C CA A SER A 1 101 ? 29.567 35.277 29.403 0.50 25.91 101 SER A CA 1
ATOM 642 C CA B SER A 1 101 ? 29.600 35.324 29.321 0.50 24.95 101 SER A CA 1
ATOM 643 C C . SER A 1 101 ? 30.678 35.754 30.335 1.00 25.33 101 SER A C 1
ATOM 644 O O . SER A 1 101 ? 30.868 36.952 30.534 1.00 25.64 101 SER A O 1
ATOM 649 N N . GLY A 1 102 ? 31.391 34.780 30.910 1.00 23.29 102 GLY A N 1
ATOM 650 C CA . GLY A 1 102 ? 32.521 35.018 31.805 1.00 22.26 102 GLY A CA 1
ATOM 651 C C . GLY A 1 102 ? 33.661 35.717 31.098 1.00 20.66 102 GLY A C 1
ATOM 652 O O . GLY A 1 102 ? 34.323 36.571 31.666 1.00 20.04 102 GLY A O 1
ATOM 653 N N . GLY A 1 103 ? 33.916 35.332 29.860 1.00 18.82 103 GLY A N 1
ATOM 654 C CA . GLY A 1 103 ? 34.961 35.968 29.077 1.00 19.56 103 GLY A CA 1
ATOM 655 C C . GLY A 1 103 ? 34.610 37.412 28.803 1.00 18.81 103 GLY A C 1
ATOM 656 O O . GLY A 1 103 ? 35.454 38.309 28.921 1.00 17.19 103 GLY A O 1
ATOM 657 N N . PHE A 1 104 ? 33.366 37.643 28.393 1.00 18.07 104 PHE A N 1
ATOM 658 C CA . PHE A 1 104 ? 32.910 39.030 28.174 1.00 19.25 104 PHE A CA 1
ATOM 659 C C . PHE A 1 104 ? 32.993 39.878 29.458 1.00 18.95 104 PHE A C 1
ATOM 660 O O . PHE A 1 104 ? 33.451 41.028 29.426 1.00 18.33 104 PHE A O 1
ATOM 668 N N . LEU A 1 105 ? 32.556 39.321 30.573 1.00 19.34 105 LEU A N 1
ATOM 669 C CA . LEU A 1 105 ? 32.655 40.010 31.847 1.00 20.45 105 LEU A CA 1
ATOM 670 C C . LEU A 1 105 ? 34.087 40.398 32.170 1.00 19.57 105 LEU A C 1
ATOM 671 O O . LEU A 1 105 ? 34.358 41.506 32.640 1.00 20.52 105 LEU A O 1
ATOM 676 N N . LEU A 1 106 ? 35.020 39.503 31.892 1.00 19.80 106 LEU A N 1
ATOM 677 C CA . LEU A 1 106 ? 36.388 39.714 32.298 1.00 18.52 106 LEU A CA 1
ATOM 678 C C . LEU A 1 106 ? 37.025 40.704 31.355 1.00 18.36 106 LEU A C 1
ATOM 679 O O . LEU A 1 106 ? 37.683 41.635 31.809 1.00 18.61 106 LEU A O 1
ATOM 684 N N . ALA A 1 107 ? 36.769 40.535 30.050 1.00 18.04 107 ALA A N 1
ATOM 685 C CA . ALA A 1 107 ? 37.253 41.481 29.071 1.00 17.16 107 ALA A CA 1
ATOM 686 C C . ALA A 1 107 ? 36.756 42.876 29.390 1.00 17.52 107 ALA A C 1
ATOM 687 O O . ALA A 1 107 ? 37.540 43.824 29.431 1.00 17.05 107 ALA A O 1
ATOM 689 N N . PHE A 1 108 ? 35.451 43.036 29.566 1.00 16.56 108 PHE A N 1
ATOM 690 C CA . PHE A 1 108 ? 34.917 44.370 29.709 1.00 16.41 108 PHE A CA 1
ATOM 691 C C . PHE A 1 108 ? 35.391 45.007 31.007 1.00 17.45 108 PHE A C 1
ATOM 692 O O . PHE A 1 108 ? 35.612 46.226 31.044 1.00 17.77 108 PHE A O 1
ATOM 700 N N . THR A 1 109 ? 35.560 44.192 32.061 1.00 17.29 109 THR A N 1
ATOM 701 C CA . THR A 1 109 ? 36.033 44.727 33.347 1.00 17.83 109 THR A CA 1
ATOM 702 C C . THR A 1 109 ? 37.477 45.232 33.284 1.00 18.17 109 THR A C 1
ATOM 703 O O . THR A 1 109 ? 37.799 46.280 33.851 1.00 18.37 109 THR A O 1
ATOM 707 N N . ALA A 1 110 ? 38.323 44.468 32.610 1.00 18.05 110 ALA A N 1
ATOM 708 C CA . ALA A 1 110 ? 39.726 44.788 32.423 1.00 19.01 110 ALA A CA 1
ATOM 709 C C . ALA A 1 110 ? 39.910 46.040 31.592 1.00 19.56 110 ALA A C 1
ATOM 710 O O . ALA A 1 110 ? 40.810 46.848 31.829 1.00 20.09 110 ALA A O 1
ATOM 712 N N . LEU A 1 111 ? 39.021 46.235 30.624 1.00 19.43 111 LEU A N 1
ATOM 713 C CA . LEU A 1 111 ? 39.259 47.231 29.572 1.00 19.17 111 LEU A CA 1
ATOM 714 C C . LEU A 1 111 ? 38.473 48.530 29.644 1.00 18.48 111 LEU A C 1
ATOM 715 O O . LEU A 1 111 ? 38.888 49.534 29.040 1.00 17.98 111 LEU A O 1
ATOM 720 N N . PHE A 1 112 ? 37.361 48.561 30.380 1.00 18.24 112 PHE A N 1
ATOM 721 C CA . PHE A 1 112 ? 36.462 49.688 30.263 1.00 18.17 112 PHE A CA 1
ATOM 722 C C . PHE A 1 112 ? 35.962 50.161 31.582 1.00 18.91 112 PHE A C 1
ATOM 723 O O . PHE A 1 112 ? 35.799 49.371 32.522 1.00 20.67 112 PHE A O 1
ATOM 731 N N . ASP A 1 113 ? 35.656 51.456 31.613 1.00 19.10 113 ASP A N 1
ATOM 732 C CA . ASP A 1 113 ? 35.134 52.121 32.793 1.00 19.50 113 ASP A CA 1
ATOM 733 C C . ASP A 1 113 ? 33.730 52.644 32.518 1.00 19.90 113 ASP A C 1
ATOM 734 O O . ASP A 1 113 ? 33.310 52.772 31.355 1.00 18.60 113 ASP A O 1
ATOM 739 N N . SER A 1 114 ? 33.005 52.954 33.586 1.00 20.60 114 SER A N 1
ATOM 740 C CA . SER A 1 114 ? 31.684 53.532 33.467 1.00 21.41 114 SER A CA 1
ATOM 741 C C . SER A 1 114 ? 31.646 54.601 32.374 1.00 22.12 114 SER A C 1
ATOM 742 O O . SER A 1 114 ? 32.459 55.523 32.368 1.00 20.82 114 SER A O 1
ATOM 745 N N . GLY A 1 115 ? 30.710 54.421 31.441 1.00 21.73 115 GLY A N 1
ATOM 746 C CA . GLY A 1 115 ? 30.432 55.381 30.380 1.00 21.52 115 GLY A CA 1
ATOM 747 C C . GLY A 1 115 ? 31.263 55.179 29.137 1.00 21.03 115 GLY A C 1
ATOM 748 O O . GLY A 1 115 ? 31.083 55.923 28.178 1.00 21.72 115 GLY A O 1
ATOM 749 N N . ASP A 1 116 ? 32.207 54.232 29.137 1.00 20.44 116 ASP A N 1
ATOM 750 C CA . ASP A 1 116 ? 33.000 53.979 27.945 1.00 20.08 116 ASP A CA 1
ATOM 751 C C . ASP A 1 116 ? 32.115 53.404 26.834 1.00 20.21 116 ASP A C 1
ATOM 752 O O . ASP A 1 116 ? 31.227 52.561 27.078 1.00 20.10 116 ASP A O 1
ATOM 757 N N . ARG A 1 117 ? 32.425 53.838 25.615 1.00 20.21 117 ARG A N 1
ATOM 758 C CA . ARG A 1 117 ? 31.682 53.433 24.421 1.00 20.87 117 ARG A CA 1
ATOM 759 C C . ARG A 1 117 ? 32.373 52.307 23.735 1.00 18.94 117 ARG A C 1
ATOM 760 O O . ARG A 1 117 ? 33.539 52.385 23.441 1.00 19.14 117 ARG A O 1
ATOM 768 N N . VAL A 1 118 ? 31.614 51.252 23.429 1.00 18.51 118 VAL A N 1
ATOM 769 C CA . VAL A 1 118 ? 32.165 50.064 22.804 1.00 17.88 118 VAL A CA 1
ATOM 770 C C . VAL A 1 118 ? 31.345 49.787 21.540 1.00 17.75 118 VAL A C 1
ATOM 771 O O . VAL A 1 118 ? 30.139 49.613 21.643 1.00 15.60 118 VAL A O 1
ATOM 775 N N . GLY A 1 119 ? 32.021 49.773 20.392 1.00 17.89 119 GLY A N 1
ATOM 776 C CA . GLY A 1 119 ? 31.395 49.585 19.073 1.00 18.94 119 GLY A CA 1
ATOM 777 C C . GLY A 1 119 ? 31.084 48.113 18.834 1.00 19.38 119 GLY A C 1
ATOM 778 O O . GLY A 1 119 ? 31.948 47.240 19.029 1.00 18.61 119 GLY A O 1
ATOM 779 N N . ILE A 1 120 ? 29.854 47.837 18.396 1.00 19.33 120 ILE A N 1
ATOM 780 C CA . ILE A 1 120 ? 29.405 46.470 18.082 1.00 19.87 120 ILE A CA 1
ATOM 781 C C . ILE A 1 120 ? 28.552 46.512 16.821 1.00 18.46 120 ILE A C 1
ATOM 782 O O . ILE A 1 120 ? 27.702 47.379 16.683 1.00 18.92 120 ILE A O 1
ATOM 787 N N . GLY A 1 121 ? 28.808 45.626 15.882 1.00 18.31 121 GLY A N 1
ATOM 788 C CA . GLY A 1 121 ? 28.013 45.603 14.620 1.00 18.09 121 GLY A CA 1
ATOM 789 C C . GLY A 1 121 ? 26.578 45.210 14.836 1.00 18.56 121 GLY A C 1
ATOM 790 O O . GLY A 1 121 ? 26.282 44.377 15.700 1.00 18.47 121 GLY A O 1
ATOM 791 N N . ALA A 1 122 ? 25.655 45.795 14.059 1.00 17.67 122 ALA A N 1
ATOM 792 C CA . ALA A 1 122 ? 24.255 45.404 14.089 1.00 16.89 122 ALA A CA 1
ATOM 793 C C . ALA A 1 122 ? 23.975 45.040 12.636 1.00 17.55 122 ALA A C 1
ATOM 794 O O . ALA A 1 122 ? 24.171 45.882 11.781 1.00 18.70 122 ALA A O 1
ATOM 796 N N . PRO A 1 123 ? 23.565 43.790 12.333 1.00 17.53 123 PRO A N 1
ATOM 797 C CA . PRO A 1 123 ? 23.142 42.726 13.248 1.00 17.65 123 PRO A CA 1
ATOM 798 C C . PRO A 1 123 ? 24.300 42.117 13.989 1.00 17.14 123 PRO A C 1
ATOM 799 O O . PRO A 1 123 ? 25.415 42.024 13.454 1.00 17.30 123 PRO A O 1
ATOM 803 N N . GLY A 1 124 ? 24.030 41.719 15.220 1.00 18.13 124 GLY A N 1
ATOM 804 C CA . GLY A 1 124 ? 24.987 40.984 16.035 1.00 17.70 124 GLY A CA 1
ATOM 805 C C . GLY A 1 124 ? 24.345 40.247 17.213 1.00 18.24 124 GLY A C 1
ATOM 806 O O . GLY A 1 124 ? 23.139 40.251 17.416 1.00 17.66 124 GLY A O 1
ATOM 807 N N . TYR A 1 125 ? 25.198 39.582 17.981 1.00 18.62 125 TYR A N 1
ATOM 808 C CA . TYR A 1 125 ? 24.763 38.775 19.103 1.00 19.18 125 TYR A CA 1
ATOM 809 C C . TYR A 1 125 ? 23.999 39.650 20.077 1.00 18.92 125 TYR A C 1
ATOM 810 O O . TYR A 1 125 ? 24.516 40.695 20.487 1.00 18.15 125 TYR A O 1
ATOM 819 N N . PRO A 1 126 ? 22.757 39.263 20.417 1.00 19.15 126 PRO A N 1
ATOM 820 C CA . PRO A 1 126 ? 21.906 40.139 21.215 1.00 20.06 126 PRO A CA 1
ATOM 821 C C . PRO A 1 126 ? 22.467 40.523 22.589 1.00 19.06 126 PRO A C 1
ATOM 822 O O . PRO A 1 126 ? 22.162 41.578 23.092 1.00 20.57 126 PRO A O 1
ATOM 826 N N . SER A 1 127 ? 23.254 39.643 23.190 1.00 19.40 127 SER A N 1
ATOM 827 C CA . SER A 1 127 ? 23.751 39.871 24.525 1.00 20.19 127 SER A CA 1
ATOM 828 C C . SER A 1 127 ? 24.881 40.884 24.594 1.00 19.82 127 SER A C 1
ATOM 829 O O . SER A 1 127 ? 25.134 41.389 25.669 1.00 19.15 127 SER A O 1
ATOM 832 N N . TYR A 1 128 ? 25.559 41.191 23.489 1.00 19.66 128 TYR A N 1
ATOM 833 C CA . TYR A 1 128 ? 26.648 42.172 23.569 1.00 19.73 128 TYR A CA 1
ATOM 834 C C . TYR A 1 128 ? 26.147 43.480 24.140 1.00 20.04 128 TYR A C 1
ATOM 835 O O . TYR A 1 128 ? 26.727 43.978 25.121 1.00 21.56 128 TYR A O 1
ATOM 844 N N . ARG A 1 129 ? 25.114 44.067 23.520 1.00 20.15 129 ARG A N 1
ATOM 845 C CA . ARG A 1 129 ? 24.585 45.372 23.972 1.00 21.12 129 ARG A CA 1
ATOM 846 C C . ARG A 1 129 ? 24.039 45.309 25.384 1.00 19.49 129 ARG A C 1
ATOM 847 O O . ARG A 1 129 ? 24.212 46.246 26.134 1.00 19.77 129 ARG A O 1
ATOM 855 N N . GLN A 1 130 ? 23.441 44.184 25.760 1.00 19.31 130 GLN A N 1
ATOM 856 C CA . GLN A 1 130 ? 22.842 44.055 27.065 1.00 18.75 130 GLN A CA 1
ATOM 857 C C . GLN A 1 130 ? 23.872 43.928 28.191 1.00 17.72 130 GLN A C 1
ATOM 858 O O . GLN A 1 130 ? 23.706 44.535 29.247 1.00 16.48 130 GLN A O 1
ATOM 864 N N . ILE A 1 131 ? 24.872 43.095 27.984 1.00 16.79 131 ILE A N 1
ATOM 865 C CA . ILE A 1 131 ? 25.980 42.922 28.957 1.00 17.38 131 ILE A CA 1
ATOM 866 C C . ILE A 1 131 ? 26.736 44.233 29.124 1.00 16.96 131 ILE A C 1
ATOM 867 O O . ILE A 1 131 ? 27.042 44.624 30.234 1.00 18.05 131 ILE A O 1
ATOM 872 N N . LEU A 1 132 ? 27.023 44.932 28.027 1.00 17.23 132 LEU A N 1
ATOM 873 C CA . LEU A 1 132 ? 27.652 46.258 28.139 1.00 17.17 132 LEU A CA 1
ATOM 874 C C . LEU A 1 132 ? 26.849 47.246 28.971 1.00 18.59 132 LEU A C 1
ATOM 875 O O . LEU A 1 132 ? 27.357 47.873 29.909 1.00 15.66 132 LEU A O 1
ATOM 880 N N . ARG A 1 133 ? 25.549 47.330 28.703 1.00 19.16 133 ARG A N 1
ATOM 881 C CA . ARG A 1 133 ? 24.670 48.212 29.462 1.00 21.43 133 ARG A CA 1
ATOM 882 C C . ARG A 1 133 ? 24.555 47.791 30.939 1.00 20.13 133 ARG A C 1
ATOM 883 O O . ARG A 1 133 ? 24.541 48.645 31.851 1.00 20.96 133 ARG A O 1
ATOM 891 N N . ALA A 1 134 ? 24.430 46.488 31.162 1.00 19.59 134 ALA A N 1
ATOM 892 C CA . ALA A 1 134 ? 24.329 45.904 32.519 1.00 20.20 134 ALA A CA 1
ATOM 893 C C . ALA A 1 134 ? 25.525 46.235 33.415 1.00 19.53 134 ALA A C 1
ATOM 894 O O . ALA A 1 134 ? 25.393 46.285 34.641 1.00 19.16 134 ALA A O 1
ATOM 896 N N . LEU A 1 135 ? 26.659 46.468 32.781 1.00 18.94 135 LEU A N 1
ATOM 897 C CA . LEU A 1 135 ? 27.908 46.845 33.459 1.00 19.00 135 LEU A CA 1
ATOM 898 C C . LEU A 1 135 ? 28.172 48.365 33.541 1.00 19.15 135 LEU A C 1
ATOM 899 O O . LEU A 1 135 ? 29.254 48.813 33.985 1.00 17.65 135 LEU A O 1
ATOM 904 N N . GLY A 1 136 ? 27.201 49.167 33.105 1.00 19.10 136 GLY A N 1
ATOM 905 C CA . GLY A 1 136 ? 27.348 50.606 33.056 1.00 18.13 136 GLY A CA 1
ATOM 906 C C . GLY A 1 136 ? 28.193 51.136 31.931 1.00 17.99 136 GLY A C 1
ATOM 907 O O . GLY A 1 136 ? 28.708 52.263 31.992 1.00 19.27 136 GLY A O 1
ATOM 908 N N . LEU A 1 137 ? 28.344 50.361 30.878 1.00 18.12 137 LEU A N 1
ATOM 909 C CA . LEU A 1 137 ? 29.095 50.798 29.731 1.00 17.62 137 LEU A CA 1
ATOM 910 C C . LEU A 1 137 ? 28.069 51.182 28.638 1.00 17.94 137 LEU A C 1
ATOM 911 O O . LEU A 1 137 ? 26.858 50.986 28.795 1.00 18.73 137 LEU A O 1
ATOM 916 N N . VAL A 1 138 ? 28.579 51.712 27.554 1.00 18.62 138 VAL A N 1
ATOM 917 C CA . VAL A 1 138 ? 27.750 52.297 26.500 1.00 18.87 138 VAL A CA 1
ATOM 918 C C . VAL A 1 138 ? 27.944 51.554 25.182 1.00 17.84 138 VAL A C 1
ATOM 919 O O . VAL A 1 138 ? 28.931 51.763 24.447 1.00 17.43 138 VAL A O 1
ATOM 923 N N . PRO A 1 139 ? 26.983 50.678 24.843 1.00 17.64 139 PRO A N 1
ATOM 924 C CA . PRO A 1 139 ? 27.120 50.012 23.563 1.00 18.02 139 PRO A CA 1
ATOM 925 C C . PRO A 1 139 ? 26.796 50.992 22.439 1.00 18.00 139 PRO A C 1
ATOM 926 O O . PRO A 1 139 ? 25.927 51.821 22.589 1.00 19.47 139 PRO A O 1
ATOM 930 N N . VAL A 1 140 ? 27.565 50.945 21.359 1.00 18.68 140 VAL A N 1
ATOM 931 C CA . VAL A 1 140 ? 27.369 51.800 20.192 1.00 18.91 140 VAL A CA 1
ATOM 932 C C . VAL A 1 140 ? 27.159 50.834 19.018 1.00 19.29 140 VAL A C 1
ATOM 933 O O . VAL A 1 140 ? 28.095 50.250 18.491 1.00 19.17 140 VAL A O 1
ATOM 937 N N . ASP A 1 141 ? 25.907 50.652 18.622 1.00 20.97 141 ASP A N 1
ATOM 938 C CA . ASP A 1 141 ? 25.599 49.783 17.488 1.00 21.29 141 ASP A CA 1
ATOM 939 C C . ASP A 1 141 ? 26.077 50.456 16.225 1.00 21.90 141 ASP A C 1
ATOM 940 O O . ASP A 1 141 ? 25.846 51.650 16.034 1.00 23.06 141 ASP A O 1
ATOM 945 N N . LEU A 1 142 ? 26.785 49.690 15.407 1.00 20.00 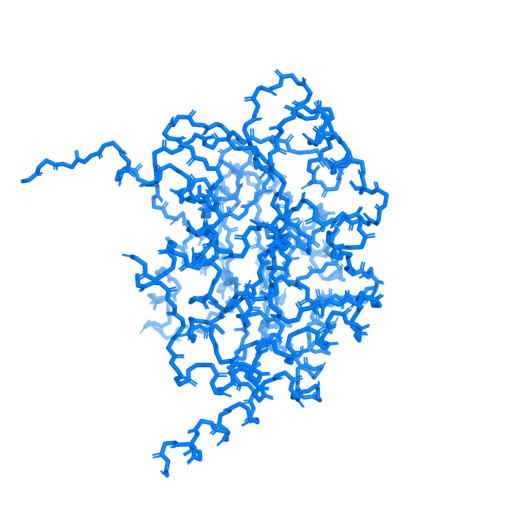142 LEU A N 1
ATOM 946 C CA . LEU A 1 142 ? 27.300 50.085 14.120 1.00 19.84 142 LEU A CA 1
ATOM 947 C C . LEU A 1 142 ? 26.483 49.335 13.059 1.00 20.01 142 LEU A C 1
ATOM 948 O O . LEU A 1 142 ? 26.693 48.149 12.844 1.00 18.87 142 LEU A O 1
ATOM 953 N N . PRO A 1 143 ? 25.551 50.029 12.404 1.00 21.27 143 PRO A N 1
ATOM 954 C CA . PRO A 1 143 ? 24.790 49.386 11.301 1.00 21.65 143 PRO A CA 1
ATOM 955 C C . PRO A 1 143 ? 25.696 48.988 10.152 1.00 21.67 143 PRO A C 1
ATOM 956 O O . PRO A 1 143 ? 26.266 49.842 9.476 1.00 22.35 143 PRO A O 1
ATOM 960 N N . THR A 1 144 ? 25.839 47.695 9.924 1.00 19.86 144 THR A N 1
ATOM 961 C CA . THR A 1 144 ? 26.694 47.207 8.890 1.00 20.49 144 THR A CA 1
ATOM 962 C C . THR A 1 144 ? 25.900 47.055 7.596 1.00 21.30 144 THR A C 1
ATOM 963 O O . THR A 1 144 ? 24.673 47.021 7.610 1.00 22.25 144 THR A O 1
ATOM 967 N N . ALA A 1 145 ? 26.621 47.019 6.489 1.00 21.61 145 ALA A N 1
ATOM 968 C CA . ALA A 1 145 ? 26.039 47.039 5.161 1.00 21.43 145 ALA A CA 1
ATOM 969 C C . ALA A 1 145 ? 26.275 45.700 4.477 1.00 22.23 145 ALA A C 1
ATOM 970 O O . ALA A 1 145 ? 27.320 45.053 4.692 1.00 22.45 145 ALA A O 1
ATOM 972 N N . PRO A 1 146 ? 25.346 45.289 3.607 1.00 22.28 146 PRO A N 1
ATOM 973 C CA . PRO A 1 146 ? 25.531 44.041 2.820 1.00 22.77 146 PRO A CA 1
ATOM 974 C C . PRO A 1 146 ? 26.839 43.982 2.000 1.00 22.37 146 PRO A C 1
ATOM 975 O O . PRO A 1 146 ? 27.550 42.974 1.975 1.00 21.46 146 PRO A O 1
ATOM 979 N N . GLU A 1 147 ? 27.183 45.095 1.388 1.00 22.79 147 GLU A N 1
ATOM 980 C CA . GLU A 1 147 ? 28.388 45.170 0.610 1.00 23.04 147 GLU A CA 1
ATOM 981 C C . GLU A 1 147 ? 29.625 44.944 1.475 1.00 22.27 147 GLU A C 1
ATOM 982 O O . GLU A 1 147 ? 30.708 44.666 0.954 1.00 21.87 147 GLU A O 1
ATOM 988 N N . ASN A 1 148 ? 29.468 45.070 2.792 1.00 21.77 148 ASN A N 1
ATOM 989 C CA . ASN A 1 148 ? 30.538 44.809 3.766 1.00 21.54 148 ASN A CA 1
ATOM 990 C C . ASN A 1 148 ? 30.387 43.446 4.437 1.00 21.88 148 ASN A C 1
ATOM 991 O O . ASN A 1 148 ? 31.089 43.144 5.407 1.00 20.38 148 ASN A O 1
ATOM 996 N N . ARG A 1 149 ? 29.501 42.616 3.885 1.00 20.54 149 ARG A N 1
ATOM 997 C CA . ARG A 1 149 ? 29.246 41.292 4.406 1.00 20.99 149 ARG A CA 1
ATOM 998 C C . ARG A 1 149 ? 28.662 41.342 5.837 1.00 19.86 149 ARG A C 1
ATOM 999 O O . ARG A 1 149 ? 28.849 40.409 6.632 1.00 21.83 149 ARG A O 1
ATOM 1007 N N . LEU A 1 150 ? 27.957 42.420 6.135 1.00 18.97 150 LEU A N 1
ATOM 1008 C CA . LEU A 1 150 ? 27.353 42.684 7.443 1.00 18.69 150 LEU A CA 1
ATOM 1009 C C . LEU A 1 150 ? 28.335 42.565 8.597 1.00 18.98 150 LEU A C 1
ATOM 1010 O O . LEU A 1 150 ? 28.002 42.062 9.667 1.00 18.06 150 LEU A O 1
ATOM 1015 N N . GLN A 1 151 ? 29.526 43.091 8.339 1.00 19.13 151 GLN A N 1
ATOM 1016 C CA . GLN A 1 151 ? 30.610 43.169 9.264 1.00 18.88 151 GLN A CA 1
ATOM 1017 C C . GLN A 1 151 ? 31.028 44.613 9.308 1.00 20.32 151 GLN A C 1
ATOM 1018 O O . GLN A 1 151 ? 30.942 45.309 8.298 1.00 19.47 151 GLN A O 1
ATOM 1024 N N . PRO A 1 152 ? 31.487 45.077 10.480 1.00 20.86 152 PRO A N 1
ATOM 1025 C CA . PRO A 1 152 ? 31.974 46.456 10.473 1.00 21.41 152 PRO A CA 1
ATOM 1026 C C . PRO A 1 152 ? 33.214 46.653 9.600 1.00 21.16 152 PRO A C 1
ATOM 1027 O O . PRO A 1 152 ? 33.997 45.730 9.398 1.00 21.09 152 PRO A O 1
ATOM 1031 N N . VAL A 1 153 ? 33.313 47.857 9.055 1.00 21.39 153 VAL A N 1
ATOM 1032 C CA . VAL A 1 153 ? 34.490 48.315 8.355 1.00 21.66 153 VAL A CA 1
ATOM 1033 C C . VAL A 1 153 ? 35.018 49.572 9.061 1.00 21.43 153 VAL A C 1
ATOM 1034 O O . VAL A 1 153 ? 34.297 50.234 9.799 1.00 19.99 153 VAL A O 1
ATOM 1038 N N . PRO A 1 154 ? 36.301 49.890 8.858 1.00 21.98 154 PRO A N 1
ATOM 1039 C CA . PRO A 1 154 ? 36.841 51.070 9.524 1.00 22.78 154 PRO A CA 1
ATOM 1040 C C . PRO A 1 154 ? 35.998 52.325 9.405 1.00 22.35 154 PRO A C 1
ATOM 1041 O O . PRO A 1 154 ? 35.817 53.026 10.410 1.00 23.09 154 PRO A O 1
ATOM 1045 N N . ALA A 1 155 ? 35.415 52.567 8.232 1.00 22.38 155 ALA A N 1
ATOM 1046 C CA . ALA A 1 155 ? 34.568 53.738 8.009 1.00 22.08 155 ALA A CA 1
ATOM 1047 C C . ALA A 1 155 ? 33.346 53.821 8.921 1.00 22.20 155 ALA A C 1
ATOM 1048 O O . ALA A 1 155 ? 32.837 54.905 9.191 1.00 22.76 155 ALA A O 1
ATOM 1050 N N . ASP A 1 156 ? 32.862 52.664 9.382 1.00 21.97 156 ASP A N 1
ATOM 1051 C CA . ASP A 1 156 ? 31.741 52.597 10.278 1.00 22.27 156 ASP A CA 1
ATOM 1052 C C . ASP A 1 156 ? 32.002 53.220 11.651 1.00 22.04 156 ASP A C 1
ATOM 1053 O O . ASP A 1 156 ? 31.060 53.599 12.342 1.00 23.12 156 ASP A O 1
ATOM 1058 N N . PHE A 1 157 ? 33.267 53.315 12.059 1.00 21.97 157 PHE A N 1
ATOM 1059 C CA . PHE A 1 157 ? 33.580 53.925 13.356 1.00 21.95 157 PHE A CA 1
ATOM 1060 C C . PHE A 1 157 ? 34.651 55.030 13.299 1.00 21.79 157 PHE A C 1
ATOM 1061 O O . PHE A 1 157 ? 35.021 55.573 14.316 1.00 21.26 157 PHE A O 1
ATOM 1069 N N . ALA A 1 158 ? 35.055 55.431 12.103 1.00 21.90 158 ALA A N 1
ATOM 1070 C CA . ALA A 1 158 ? 35.952 56.566 11.943 1.00 21.53 158 ALA A CA 1
ATOM 1071 C C . ALA A 1 158 ? 35.403 57.847 12.545 1.00 20.94 158 ALA A C 1
ATOM 1072 O O . ALA A 1 158 ? 36.172 58.709 12.983 1.00 20.67 158 ALA A O 1
ATOM 1074 N N . GLY A 1 159 ? 34.085 57.973 12.628 1.00 19.43 159 GLY A N 1
ATOM 1075 C CA . GLY A 1 159 ? 33.469 59.174 13.167 1.00 19.43 159 GLY A CA 1
ATOM 1076 C C . GLY A 1 159 ? 33.113 59.123 14.634 1.00 19.21 159 GLY A C 1
ATOM 1077 O O . GLY A 1 159 ? 32.523 60.073 15.155 1.00 18.31 159 GLY A O 1
ATOM 1078 N N . LEU A 1 160 ? 33.516 58.027 15.296 1.00 20.07 160 LEU A N 1
ATOM 1079 C CA . LEU A 1 160 ? 33.044 57.685 16.614 1.00 19.35 160 LEU A CA 1
ATOM 1080 C C . LEU A 1 160 ? 34.212 57.562 17.612 1.00 19.49 160 LEU A C 1
ATOM 1081 O O . LEU A 1 160 ? 35.217 56.929 17.326 1.00 19.17 160 LEU A O 1
ATOM 1086 N N . ASP A 1 161 ? 34.004 58.115 18.800 1.00 21.14 161 ASP A N 1
ATOM 1087 C CA . ASP A 1 161 ? 34.980 58.064 19.879 1.00 22.59 161 ASP A CA 1
ATOM 1088 C C . ASP A 1 161 ? 34.639 56.822 20.639 1.00 22.33 161 ASP A C 1
ATOM 1089 O O . ASP A 1 161 ? 33.644 56.783 21.353 1.00 23.83 161 ASP A O 1
ATOM 1094 N N . LEU A 1 162 ? 35.417 55.780 20.415 1.00 21.71 162 LEU A N 1
ATOM 1095 C CA . LEU A 1 162 ? 35.153 54.484 21.021 1.00 20.67 162 LEU A CA 1
ATOM 1096 C C . LEU A 1 162 ? 36.326 54.077 21.874 1.00 19.69 162 LEU A C 1
ATOM 1097 O O . LEU A 1 162 ? 37.476 54.157 21.447 1.00 20.67 162 LEU A O 1
ATOM 1102 N N . ALA A 1 163 ? 36.007 53.520 23.026 1.00 20.05 163 ALA A N 1
ATOM 1103 C CA . ALA A 1 163 ? 37.002 52.939 23.948 1.00 19.42 163 ALA A CA 1
ATOM 1104 C C . ALA A 1 163 ? 37.357 51.515 23.542 1.00 19.78 163 ALA A C 1
ATOM 1105 O O . ALA A 1 163 ? 38.461 51.022 23.816 1.00 20.40 163 ALA A O 1
ATOM 1107 N N . GLY A 1 164 ? 36.397 50.828 22.887 1.00 19.95 164 GLY A N 1
ATOM 1108 C CA . GLY A 1 164 ? 36.601 49.498 22.397 1.00 19.23 164 GLY A CA 1
ATOM 1109 C C . GLY A 1 164 ? 35.773 49.173 21.172 1.00 19.07 164 GLY A C 1
ATOM 1110 O O . GLY A 1 164 ? 34.773 49.875 20.856 1.00 17.71 164 GLY A O 1
ATOM 1111 N N . LEU A 1 165 ? 36.206 48.116 20.503 1.00 19.76 165 LEU A N 1
ATOM 1112 C CA . LEU A 1 165 ? 35.513 47.534 19.359 1.00 21.24 165 LEU A CA 1
ATOM 1113 C C . LEU A 1 165 ? 35.467 46.013 19.463 1.00 22.48 165 LEU A C 1
ATOM 1114 O O . LEU A 1 165 ? 36.492 45.363 19.692 1.00 21.77 165 LEU A O 1
ATOM 1132 N N . VAL A 1 167 ? 34.323 42.428 17.414 1.00 20.83 167 VAL A N 1
ATOM 1133 C CA . VAL A 1 167 ? 33.986 41.806 16.132 1.00 20.94 167 VAL A CA 1
ATOM 1134 C C . VAL A 1 167 ? 33.774 40.311 16.342 1.00 21.12 167 VAL A C 1
ATOM 1135 O O . VAL A 1 167 ? 34.372 39.714 17.249 1.00 21.25 167 VAL A O 1
ATOM 1139 N N . ALA A 1 168 ? 32.923 39.706 15.511 1.00 20.53 168 ALA A N 1
ATOM 1140 C CA . ALA A 1 168 ? 32.685 38.249 15.587 1.00 20.04 168 ALA A CA 1
ATOM 1141 C C . ALA A 1 168 ? 32.824 37.638 14.216 1.00 19.72 168 ALA A C 1
ATOM 1142 O O . ALA A 1 168 ? 32.253 38.149 13.244 1.00 19.46 168 ALA A O 1
ATOM 1144 N N . SER A 1 169 ? 33.565 36.538 14.130 1.00 19.07 169 SER A N 1
ATOM 1145 C CA . SER A 1 169 ? 33.739 35.795 12.881 1.00 19.25 169 SER A CA 1
ATOM 1146 C C . SER A 1 169 ? 34.056 34.338 13.212 1.00 19.08 169 SER A C 1
ATOM 1147 O O . SER A 1 169 ? 35.030 34.080 13.916 1.00 19.10 169 SER A O 1
ATOM 1150 N N . PRO A 1 170 ? 33.190 33.381 12.767 1.00 19.14 170 PRO A N 1
ATOM 1151 C CA . PRO A 1 170 ? 31.840 33.568 12.200 1.00 18.25 170 PRO A CA 1
ATOM 1152 C C . PRO A 1 170 ? 30.868 34.302 13.137 1.00 18.67 170 PRO A C 1
ATOM 1153 O O . PRO A 1 170 ? 30.885 34.060 14.345 1.00 16.58 170 PRO A O 1
ATOM 1157 N N . ALA A 1 171 ? 30.014 35.165 12.576 1.00 17.94 171 ALA A N 1
ATOM 1158 C CA . ALA A 1 171 ? 29.075 35.944 13.352 1.00 19.50 171 ALA A CA 1
ATOM 1159 C C . ALA A 1 171 ? 27.707 35.285 13.540 1.00 19.50 171 ALA A C 1
ATOM 1160 O O . ALA A 1 171 ? 27.234 34.525 12.718 1.00 21.30 171 ALA A O 1
ATOM 1162 N N . ASN A 1 172 ? 27.114 35.556 14.687 1.00 20.10 172 ASN A N 1
ATOM 1163 C CA . ASN A 1 172 ? 25.723 35.316 14.956 1.00 19.79 172 ASN A CA 1
ATOM 1164 C C . ASN A 1 172 ? 25.104 36.697 14.752 1.00 19.99 172 ASN A C 1
ATOM 1165 O O . ASN A 1 172 ? 25.530 37.656 15.399 1.00 19.24 172 ASN A O 1
ATOM 1170 N N . PRO A 1 173 ? 24.058 36.825 13.912 1.00 19.34 173 PRO A N 1
ATOM 1171 C CA . PRO A 1 173 ? 23.201 35.828 13.295 1.00 18.86 173 PRO A CA 1
ATOM 1172 C C . PRO A 1 173 ? 23.436 35.470 11.832 1.00 18.25 173 PRO A C 1
ATOM 1173 O O . PRO A 1 173 ? 22.640 34.734 11.283 1.00 18.19 173 PRO A O 1
ATOM 1177 N N . THR A 1 174 ? 24.494 35.992 11.228 1.00 18.67 174 THR A N 1
ATOM 1178 C CA . THR A 1 174 ? 24.664 35.984 9.778 1.00 17.98 174 THR A CA 1
ATOM 1179 C C . THR A 1 174 ? 25.481 34.836 9.267 1.00 18.06 174 THR A C 1
ATOM 1180 O O . THR A 1 174 ? 25.320 34.446 8.109 1.00 18.13 174 THR A O 1
ATOM 1184 N N . GLY A 1 175 ? 26.373 34.321 10.117 1.00 16.86 175 GLY A N 1
ATOM 1185 C CA . GLY A 1 175 ? 27.396 33.395 9.717 1.00 18.02 175 GLY A CA 1
ATOM 1186 C C . GLY A 1 175 ? 28.565 33.983 8.952 1.00 18.55 175 GLY A C 1
ATOM 1187 O O . GLY A 1 175 ? 29.470 33.245 8.576 1.00 19.60 175 GLY A O 1
ATOM 1188 N N . THR A 1 176 ? 28.584 35.291 8.718 1.00 19.60 176 THR A N 1
ATOM 1189 C CA . THR A 1 176 ? 29.672 35.867 7.891 1.00 19.89 176 THR A CA 1
ATOM 1190 C C . THR A 1 176 ? 31.016 35.874 8.639 1.00 21.37 176 THR A C 1
ATOM 1191 O O . THR A 1 176 ? 31.069 35.947 9.892 1.00 20.84 176 THR A O 1
ATOM 1203 N N . LEU A 1 178 ? 35.360 37.119 8.668 1.00 25.06 178 LEU A N 1
ATOM 1204 C CA . LEU A 1 178 ? 36.374 38.120 8.337 1.00 24.95 178 LEU A CA 1
ATOM 1205 C C . LEU A 1 178 ? 37.620 37.394 7.887 1.00 26.10 178 LEU A C 1
ATOM 1206 O O . LEU A 1 178 ? 38.207 36.599 8.648 1.00 24.55 178 LEU A O 1
ATOM 1211 N N . ASP A 1 179 ? 38.030 37.666 6.656 1.00 27.02 179 ASP A N 1
ATOM 1212 C CA . ASP A 1 179 ? 39.276 37.105 6.176 1.00 27.52 179 ASP A CA 1
ATOM 1213 C C . ASP A 1 179 ? 40.454 37.925 6.751 1.00 28.20 179 ASP A C 1
ATOM 1214 O O . ASP A 1 179 ? 40.246 38.920 7.463 1.00 26.65 179 ASP A O 1
ATOM 1219 N N . HIS A 1 180 ? 41.672 37.464 6.476 1.00 28.90 180 HIS A N 1
ATOM 1220 C CA . HIS A 1 180 ? 42.890 38.083 6.984 1.00 29.76 180 HIS A CA 1
ATOM 1221 C C . HIS A 1 180 ? 42.995 39.592 6.706 1.00 29.96 180 HIS A C 1
ATOM 1222 O O . HIS A 1 180 ? 43.392 40.362 7.593 1.00 30.42 180 HIS A O 1
ATOM 1229 N N . ALA A 1 181 ? 42.642 39.999 5.485 1.00 29.82 181 ALA A N 1
ATOM 1230 C CA . ALA A 1 181 ? 42.683 41.421 5.070 1.00 29.62 181 ALA A CA 1
ATOM 1231 C C . ALA A 1 181 ? 41.672 42.258 5.843 1.00 28.97 181 ALA A C 1
ATOM 1232 O O . ALA A 1 181 ? 41.988 43.356 6.294 1.00 27.63 181 ALA A O 1
ATOM 1234 N N . ALA A 1 182 ? 40.454 41.725 5.989 1.00 27.95 182 ALA A N 1
ATOM 1235 C CA . ALA A 1 182 ? 39.366 42.425 6.679 1.00 27.25 182 ALA A CA 1
ATOM 1236 C C . ALA A 1 182 ? 39.659 42.604 8.163 1.00 27.37 182 ALA A C 1
ATOM 1237 O O . ALA A 1 182 ? 39.367 43.648 8.744 1.00 25.84 182 ALA A O 1
ATOM 1247 N N . GLY A 1 184 ? 42.797 42.453 9.544 1.00 26.84 184 GLY A N 1
ATOM 1248 C CA . GLY A 1 184 ? 43.909 43.401 9.621 1.00 26.86 184 GLY A CA 1
ATOM 1249 C C . GLY A 1 184 ? 43.474 44.858 9.593 1.00 26.65 184 GLY A C 1
ATOM 1250 O O . GLY A 1 184 ? 43.933 45.667 10.400 1.00 27.44 184 GLY A O 1
ATOM 1251 N N . ALA A 1 185 ? 42.579 45.189 8.662 1.00 27.15 185 ALA A N 1
ATOM 1252 C CA . ALA A 1 185 ? 42.127 46.552 8.482 1.00 26.67 185 ALA A CA 1
ATOM 1253 C C . ALA A 1 185 ? 41.402 47.023 9.718 1.00 25.76 185 ALA A C 1
ATOM 1254 O O . ALA A 1 185 ? 41.621 48.135 10.192 1.00 25.25 185 ALA A O 1
ATOM 1256 N N . LEU A 1 186 ? 40.536 46.159 10.249 1.00 25.33 186 LEU A N 1
ATOM 1257 C CA . LEU A 1 186 ? 39.803 46.481 11.469 1.00 24.36 186 LEU A CA 1
ATOM 1258 C C . LEU A 1 186 ? 40.736 46.703 12.645 1.00 24.62 186 LEU A C 1
ATOM 1259 O O . LEU A 1 186 ? 40.571 47.664 13.382 1.00 23.89 186 LEU A O 1
ATOM 1264 N N . ILE A 1 187 ? 41.692 45.794 12.844 1.00 24.44 187 ILE A N 1
ATOM 1265 C CA . ILE A 1 187 ? 42.639 45.911 13.949 1.00 24.64 187 ILE A CA 1
ATOM 1266 C C . ILE A 1 187 ? 43.499 47.183 13.818 1.00 24.87 187 ILE A C 1
ATOM 1267 O O . ILE A 1 187 ? 43.676 47.919 14.800 1.00 25.72 187 ILE A O 1
ATOM 1272 N N . GLU A 1 188 ? 44.017 47.437 12.617 1.00 25.83 188 GLU A N 1
ATOM 1273 C CA . GLU A 1 188 ? 44.830 48.643 12.384 1.00 25.86 188 GLU A CA 1
ATOM 1274 C C . GLU A 1 188 ? 44.011 49.902 12.723 1.00 26.18 188 GLU A C 1
ATOM 1275 O O . GLU A 1 188 ? 44.477 50.774 13.438 1.00 26.50 188 GLU A O 1
ATOM 1277 N N . ALA A 1 189 ? 42.765 49.948 12.268 1.00 25.86 189 ALA A N 1
ATOM 1278 C CA . ALA A 1 189 ? 41.886 51.085 12.481 1.00 25.63 189 ALA A CA 1
ATOM 1279 C C . ALA A 1 189 ? 41.502 51.277 13.937 1.00 25.48 189 ALA A C 1
ATOM 1280 O O . ALA A 1 189 ? 41.501 52.399 14.437 1.00 26.19 189 ALA A O 1
ATOM 1282 N N . ALA A 1 190 ? 41.147 50.190 14.619 1.00 25.66 190 ALA A N 1
ATOM 1283 C CA . ALA A 1 190 ? 40.892 50.241 16.052 1.00 25.58 190 ALA A CA 1
ATOM 1284 C C . ALA A 1 190 ? 42.093 50.797 16.823 1.00 25.56 190 ALA A C 1
ATOM 1285 O O . ALA A 1 190 ? 41.946 51.725 17.617 1.00 24.81 190 ALA A O 1
ATOM 1287 N N . GLN A 1 191 ? 43.271 50.214 16.587 1.00 26.68 191 GLN A N 1
ATOM 1288 C CA . GLN A 1 191 ? 44.500 50.572 17.307 1.00 27.43 191 GLN A CA 1
ATOM 1289 C C . GLN A 1 191 ? 44.843 52.056 17.094 1.00 27.98 191 GLN A C 1
ATOM 1290 O O . GLN A 1 191 ? 45.266 52.755 18.020 1.00 27.73 191 GLN A O 1
ATOM 1292 N N . ALA A 1 192 ? 44.612 52.524 15.871 1.00 27.85 192 ALA A N 1
ATOM 1293 C CA . ALA A 1 192 ? 44.961 53.870 15.507 1.00 28.54 192 ALA A CA 1
ATOM 1294 C C . ALA A 1 192 ? 44.083 54.932 16.157 1.00 27.81 192 ALA A C 1
ATOM 1295 O O . ALA A 1 192 ? 44.511 56.081 16.263 1.00 27.29 192 ALA A O 1
ATOM 1297 N N . GLN A 1 193 ? 42.872 54.576 16.605 1.00 26.10 193 GLN A N 1
ATOM 1298 C CA . GLN A 1 193 ? 42.024 55.532 17.325 1.00 24.93 193 GLN A CA 1
ATOM 1299 C C . GLN A 1 193 ? 41.786 55.169 18.797 1.00 24.20 193 GLN A C 1
ATOM 1300 O O . GLN A 1 193 ? 40.895 55.692 19.446 1.00 24.88 193 GLN A O 1
ATOM 1306 N N . GLY A 1 194 ? 42.600 54.272 19.328 1.00 24.50 194 GLY A N 1
ATOM 1307 C CA . GLY A 1 194 ? 42.605 54.015 20.759 1.00 24.18 194 GLY A CA 1
ATOM 1308 C C . GLY A 1 194 ? 41.477 53.124 21.248 1.00 24.01 194 GLY A C 1
ATOM 1309 O O . GLY A 1 194 ? 41.213 53.080 22.434 1.00 23.76 194 GLY A O 1
ATOM 1310 N N . ALA A 1 195 ? 40.811 52.422 20.322 1.00 23.53 195 ALA A N 1
ATOM 1311 C CA . ALA A 1 195 ? 39.732 51.461 20.662 1.00 22.39 195 ALA A CA 1
ATOM 1312 C C . ALA A 1 195 ? 40.331 50.051 20.932 1.00 21.79 195 ALA A C 1
ATOM 1313 O O . ALA A 1 195 ? 40.925 49.445 20.051 1.00 22.52 195 ALA A O 1
ATOM 1315 N N . SER A 1 196 ? 40.172 49.544 22.150 1.00 21.73 196 SER A N 1
ATOM 1316 C CA . SER A 1 196 ? 40.671 48.213 22.488 1.00 21.26 196 SER A CA 1
ATOM 1317 C C . SER A 1 196 ? 39.862 47.169 21.729 1.00 19.95 196 SER A C 1
ATOM 1318 O O . SER A 1 196 ? 38.649 47.213 21.757 1.00 21.48 196 SER A O 1
ATOM 1321 N N . PHE A 1 197 ? 40.563 46.236 21.097 1.00 19.99 197 PHE A N 1
ATOM 1322 C CA . PHE A 1 197 ? 40.021 45.264 20.175 1.00 19.55 197 PHE A CA 1
ATOM 1323 C C . PHE A 1 197 ? 39.719 43.936 20.832 1.00 19.67 197 PHE A C 1
ATOM 1324 O O . PHE A 1 197 ? 40.606 43.253 21.394 1.00 19.29 197 PHE A O 1
ATOM 1332 N N . ILE A 1 198 ? 38.460 43.520 20.694 1.00 19.86 198 ILE A N 1
ATOM 1333 C CA . ILE A 1 198 ? 38.013 42.223 21.213 1.00 18.52 198 ILE A CA 1
ATOM 1334 C C . ILE A 1 198 ? 37.469 41.383 20.074 1.00 19.45 198 ILE A C 1
ATOM 1335 O O . ILE A 1 198 ? 36.551 41.821 19.387 1.00 19.23 198 ILE A O 1
ATOM 1340 N N . SER A 1 199 ? 38.055 40.190 19.889 1.00 18.76 199 SER A N 1
ATOM 1341 C CA . SER A 1 199 ? 37.705 39.258 18.826 1.00 18.58 199 SER A CA 1
ATOM 1342 C C . SER A 1 199 ? 36.933 38.079 19.413 1.00 19.10 199 SER A C 1
ATOM 1343 O O . SER A 1 199 ? 37.453 37.319 20.237 1.00 18.24 199 SER A O 1
ATOM 1346 N N . ASP A 1 200 ? 35.672 37.959 18.985 1.00 19.50 200 ASP A N 1
ATOM 1347 C CA . ASP A 1 200 ? 34.780 36.875 19.402 1.00 19.60 200 ASP A CA 1
ATOM 1348 C C . ASP A 1 200 ? 34.969 35.753 18.374 1.00 19.63 200 ASP A C 1
ATOM 1349 O O . ASP A 1 200 ? 34.630 35.886 17.194 1.00 20.73 200 ASP A O 1
ATOM 1354 N N . GLU A 1 201 ? 35.569 34.661 18.821 1.00 19.66 201 GLU A N 1
ATOM 1355 C CA . GLU A 1 201 ? 35.977 33.553 17.966 1.00 19.10 201 GLU A CA 1
ATOM 1356 C C . GLU A 1 201 ? 35.222 32.282 18.405 1.00 18.77 201 GLU A C 1
ATOM 1357 O O . GLU A 1 201 ? 35.628 31.157 18.111 1.00 18.39 201 GLU A O 1
ATOM 1363 N N . ILE A 1 202 ? 34.088 32.502 19.069 1.00 17.95 202 ILE A N 1
ATOM 1364 C CA . ILE A 1 202 ? 33.286 31.434 19.682 1.00 18.71 202 ILE A CA 1
ATOM 1365 C C . ILE A 1 202 ? 32.871 30.355 18.671 1.00 19.14 202 ILE A C 1
ATOM 1366 O O . ILE A 1 202 ? 32.834 29.169 18.999 1.00 18.96 202 ILE A O 1
ATOM 1371 N N . TYR A 1 203 ? 32.628 30.744 17.427 1.00 18.59 203 TYR A N 1
ATOM 1372 C CA . TYR A 1 203 ? 32.189 29.754 16.413 1.00 19.54 203 TYR A CA 1
ATOM 1373 C C . TYR A 1 203 ? 33.321 29.160 15.572 1.00 19.08 203 TYR A C 1
ATOM 1374 O O . TYR A 1 203 ? 33.050 28.342 14.689 1.00 18.95 203 TYR A O 1
ATOM 1383 N N . HIS A 1 204 ? 34.577 29.540 15.831 1.00 19.78 204 HIS A N 1
ATOM 1384 C CA . HIS A 1 204 ? 35.719 28.842 15.209 1.00 19.83 204 HIS A CA 1
ATOM 1385 C C . HIS A 1 204 ? 35.618 27.318 15.345 1.00 20.36 204 HIS A C 1
ATOM 1386 O O . HIS A 1 204 ? 35.270 26.809 16.387 1.00 19.70 204 HIS A O 1
ATOM 1393 N N . GLY A 1 205 ? 35.971 26.604 14.278 1.00 20.68 205 GLY A N 1
ATOM 1394 C CA . GLY A 1 205 ? 35.750 25.178 14.175 1.00 20.21 205 GLY A CA 1
ATOM 1395 C C . GLY A 1 205 ? 34.563 24.847 13.274 1.00 20.75 205 GLY A C 1
ATOM 1396 O O . GLY A 1 205 ? 34.602 23.870 12.522 1.00 19.98 205 GLY A O 1
ATOM 1397 N N . ILE A 1 206 ? 33.496 25.652 13.359 1.00 21.04 206 ILE A N 1
ATOM 1398 C CA . ILE A 1 206 ? 32.303 25.474 12.529 1.00 21.22 206 ILE A CA 1
ATOM 1399 C C . ILE A 1 206 ? 32.414 26.305 11.239 1.00 23.25 206 ILE A C 1
ATOM 1400 O O . ILE A 1 206 ? 31.887 27.448 11.093 1.00 22.10 206 ILE A O 1
ATOM 1405 N N . GLU A 1 207 ? 33.146 25.711 10.310 1.00 24.85 207 GLU A N 1
ATOM 1406 C CA . GLU A 1 207 ? 33.627 26.409 9.132 1.00 26.19 207 GLU A CA 1
ATOM 1407 C C . GLU A 1 207 ? 33.489 25.484 7.939 1.00 26.06 207 GLU A C 1
ATOM 1408 O O . GLU A 1 207 ? 33.604 24.275 8.085 1.00 27.31 207 GLU A O 1
ATOM 1414 N N . TYR A 1 208 ? 33.223 26.056 6.779 1.00 26.38 208 TYR A N 1
ATOM 1415 C CA . TYR A 1 208 ? 32.832 25.295 5.586 1.00 26.92 208 TYR A CA 1
ATOM 1416 C C . TYR A 1 208 ? 33.964 25.396 4.562 1.00 27.92 208 TYR A C 1
ATOM 1417 O O . TYR A 1 208 ? 34.889 24.579 4.616 1.00 28.86 208 TYR A O 1
ATOM 1426 N N . GLU A 1 209 ? 33.964 26.419 3.711 1.00 28.71 209 GLU A N 1
ATOM 1427 C CA . GLU A 1 209 ? 35.102 26.609 2.783 1.00 29.44 209 GLU A CA 1
ATOM 1428 C C . GLU A 1 209 ? 36.055 27.746 3.190 1.00 29.09 209 GLU A C 1
ATOM 1429 O O . GLU A 1 209 ? 37.247 27.628 2.998 1.00 29.12 209 GLU A O 1
ATOM 1435 N N . ALA A 1 210 ? 35.548 28.813 3.810 1.00 28.47 210 ALA A N 1
ATOM 1436 C CA . ALA A 1 210 ? 36.402 29.880 4.333 1.00 28.14 210 ALA A CA 1
ATOM 1437 C C . ALA A 1 210 ? 37.113 29.479 5.635 1.00 27.95 210 ALA A C 1
ATOM 1438 O O . ALA A 1 210 ? 36.494 28.967 6.542 1.00 28.72 210 ALA A O 1
ATOM 1440 N N . LYS A 1 211 ? 38.413 29.737 5.728 1.00 27.72 211 LYS A N 1
ATOM 1441 C CA . LYS A 1 211 ? 39.186 29.425 6.926 1.00 27.89 211 LYS A CA 1
ATOM 1442 C C . LYS A 1 211 ? 39.047 30.572 7.948 1.00 27.40 211 LYS A C 1
ATOM 1443 O O . LYS A 1 211 ? 39.230 31.739 7.605 1.00 27.66 211 LYS A O 1
ATOM 1449 N N . ALA A 1 212 ? 38.725 30.237 9.199 1.00 26.02 212 ALA A N 1
ATOM 1450 C CA . ALA A 1 212 ? 38.603 31.241 10.251 1.00 25.42 212 ALA A CA 1
ATOM 1451 C C . ALA A 1 212 ? 39.982 31.804 10.506 1.00 25.06 212 ALA A C 1
ATOM 1452 O O . ALA A 1 212 ? 40.988 31.091 10.371 1.00 25.31 212 ALA A O 1
ATOM 1454 N N . VAL A 1 213 ? 40.028 33.101 10.799 1.00 24.65 213 VAL A N 1
ATOM 1455 C CA . VAL A 1 213 ? 41.286 33.782 11.100 1.00 24.13 213 VAL A CA 1
ATOM 1456 C C . VAL A 1 213 ? 41.283 34.260 12.543 1.00 23.65 213 VAL A C 1
ATOM 1457 O O . VAL A 1 213 ? 40.495 35.107 12.888 1.00 23.17 213 VAL A O 1
ATOM 1461 N N . THR A 1 214 ? 42.165 33.724 13.388 1.00 23.98 214 THR A N 1
ATOM 1462 C CA . THR A 1 214 ? 42.272 34.246 14.746 1.00 24.06 214 THR A CA 1
ATOM 1463 C C . THR A 1 214 ? 42.946 35.607 14.700 1.00 24.59 214 THR A C 1
ATOM 1464 O O . THR A 1 214 ? 43.861 35.819 13.917 1.00 24.20 214 THR A O 1
ATOM 1468 N N . ALA A 1 215 ? 42.451 36.541 15.511 1.00 24.60 215 ALA A N 1
ATOM 1469 C CA . ALA A 1 215 ? 43.068 37.850 15.650 1.00 25.10 215 ALA A CA 1
ATOM 1470 C C . ALA A 1 215 ? 44.534 37.754 16.047 1.00 25.67 215 ALA A C 1
ATOM 1471 O O . ALA A 1 215 ? 45.307 38.655 15.734 1.00 26.24 215 ALA A O 1
ATOM 1473 N N . LEU A 1 216 ? 44.910 36.662 16.709 1.00 26.01 216 LEU A N 1
ATOM 1474 C CA . LEU A 1 216 ? 46.323 36.379 17.064 1.00 26.81 216 LEU A CA 1
ATOM 1475 C C . LEU A 1 216 ? 47.270 36.241 15.858 1.00 27.71 216 LEU A C 1
ATOM 1476 O O . LEU A 1 216 ? 48.457 36.427 15.994 1.00 29.14 216 LEU A O 1
ATOM 1481 N N . GLU A 1 217 ? 46.745 35.941 14.683 1.00 28.98 217 GLU A N 1
ATOM 1482 C CA . GLU A 1 217 ? 47.548 35.910 13.453 1.00 29.27 217 GLU A CA 1
ATOM 1483 C C . GLU A 1 217 ? 47.967 37.310 12.983 1.00 30.21 217 GLU A C 1
ATOM 1484 O O . GLU A 1 217 ? 48.827 37.426 12.108 1.00 31.06 217 GLU A O 1
ATOM 1490 N N . LEU A 1 218 ? 47.335 38.358 13.521 1.00 30.47 218 LEU A N 1
ATOM 1491 C CA . LEU A 1 218 ? 47.595 39.753 13.125 1.00 30.62 218 LEU A CA 1
ATOM 1492 C C . LEU A 1 218 ? 48.143 40.608 14.244 1.00 30.57 218 LEU A C 1
ATOM 1493 O O . LEU A 1 218 ? 48.879 41.545 13.977 1.00 31.16 218 LEU A O 1
ATOM 1498 N N . THR A 1 219 ? 47.756 40.334 15.488 1.00 30.78 219 THR A N 1
ATOM 1499 C CA . THR A 1 219 ? 48.276 41.102 16.627 1.00 30.77 219 THR A CA 1
ATOM 1500 C C . THR A 1 219 ? 48.204 40.303 17.905 1.00 30.69 219 THR A C 1
ATOM 1501 O O . THR A 1 219 ? 47.402 39.390 18.014 1.00 29.81 219 THR A O 1
ATOM 1505 N N . ASP A 1 220 ? 49.030 40.665 18.880 1.00 30.38 220 ASP A N 1
ATOM 1506 C CA . ASP A 1 220 ? 48.870 40.151 20.212 1.00 30.36 220 ASP A CA 1
ATOM 1507 C C . ASP A 1 220 ? 48.096 41.126 21.086 1.00 29.54 220 ASP A C 1
ATOM 1508 O O . ASP A 1 220 ? 47.632 40.743 22.153 1.00 29.53 220 ASP A O 1
ATOM 1513 N N . GLU A 1 221 ? 47.946 42.375 20.630 1.00 29.21 221 GLU A N 1
ATOM 1514 C CA . GLU A 1 221 ? 47.261 43.417 21.406 1.00 29.92 221 GLU A CA 1
ATOM 1515 C C . GLU A 1 221 ? 45.746 43.382 21.170 1.00 28.58 221 GLU A C 1
ATOM 1516 O O . GLU A 1 221 ? 45.146 44.245 20.513 1.00 29.16 221 GLU A O 1
ATOM 1522 N N . CYS A 1 222 ? 45.144 42.322 21.681 1.00 27.05 222 CYS A N 1
ATOM 1523 C CA . CYS A 1 222 ? 43.713 42.089 21.540 1.00 25.50 222 CYS A CA 1
ATOM 1524 C C . CYS A 1 222 ? 43.338 41.088 22.594 1.00 24.28 222 CYS A C 1
ATOM 1525 O O . CYS A 1 222 ? 44.204 40.414 23.131 1.00 23.88 222 CYS A O 1
ATOM 1528 N N . TYR A 1 223 ? 42.064 41.052 22.935 1.00 22.54 223 TYR A N 1
ATOM 1529 C CA . TYR A 1 223 ? 41.481 39.981 23.746 1.00 21.05 223 TYR A CA 1
ATOM 1530 C C . TYR A 1 223 ? 40.753 39.065 22.769 1.00 21.15 223 TYR A C 1
ATOM 1531 O O . TYR A 1 223 ? 39.991 39.541 21.940 1.00 21.10 223 TYR A O 1
ATOM 1540 N N . VAL A 1 224 ? 41.011 37.769 22.840 1.00 20.07 224 VAL A N 1
ATOM 1541 C CA . VAL A 1 224 ? 40.242 36.770 22.055 1.00 19.73 224 VAL A CA 1
ATOM 1542 C C . VAL A 1 224 ? 39.319 36.026 23.043 1.00 20.45 224 VAL A C 1
ATOM 1543 O O . VAL A 1 224 ? 39.769 35.609 24.155 1.00 20.80 224 VAL A O 1
ATOM 1547 N N . ILE A 1 225 ? 38.050 35.886 22.657 1.00 18.60 225 ILE A N 1
ATOM 1548 C CA . ILE A 1 225 ? 37.024 35.242 23.503 1.00 18.93 225 ILE A CA 1
ATOM 1549 C C . ILE A 1 225 ? 36.561 33.973 22.779 1.00 18.19 225 ILE A C 1
ATOM 1550 O O . ILE A 1 225 ? 36.283 34.007 21.594 1.00 16.05 225 ILE A O 1
ATOM 1555 N N . ASN A 1 226 ? 36.538 32.850 23.500 1.00 17.97 226 ASN A N 1
ATOM 1556 C CA . ASN A 1 226 ? 36.070 31.600 22.945 1.00 17.62 226 ASN A CA 1
ATOM 1557 C C . ASN A 1 226 ? 35.308 30.782 23.992 1.00 16.69 226 ASN A C 1
ATOM 1558 O O . ASN A 1 226 ? 35.137 31.176 25.143 1.00 16.13 226 ASN A O 1
ATOM 1563 N N . SER A 1 227 ? 34.817 29.642 23.546 1.00 18.17 227 SER A N 1
ATOM 1564 C CA . SER A 1 227 ? 33.892 28.837 24.327 1.00 18.89 227 SER A CA 1
ATOM 1565 C C . SER A 1 227 ? 33.955 27.400 23.829 1.00 18.74 227 SER A C 1
ATOM 1566 O O . SER A 1 227 ? 34.320 27.144 22.659 1.00 17.46 227 SER A O 1
ATOM 1569 N N . PHE A 1 228 ? 33.571 26.476 24.711 1.00 18.35 228 PHE A N 1
ATOM 1570 C CA . PHE A 1 228 ? 33.378 25.073 24.332 1.00 17.76 228 PHE A CA 1
ATOM 1571 C C . PHE A 1 228 ? 31.935 24.770 23.939 1.00 18.45 228 PHE A C 1
ATOM 1572 O O . PHE A 1 228 ? 31.602 23.612 23.698 1.00 16.80 228 PHE A O 1
ATOM 1580 N N . SER A 1 229 ? 31.114 25.814 23.809 1.00 17.69 229 SER A N 1
ATOM 1581 C CA . SER A 1 229 ? 29.685 25.662 23.650 1.00 19.04 229 SER A CA 1
ATOM 1582 C C . SER A 1 229 ? 29.229 25.295 22.230 1.00 18.55 229 SER A C 1
ATOM 1583 O O . SER A 1 229 ? 28.098 24.828 22.072 1.00 19.85 229 SER A O 1
ATOM 1586 N N . LYS A 1 230 ? 30.085 25.516 21.221 1.00 19.02 230 LYS A N 1
ATOM 1587 C CA . LYS A 1 230 ? 29.693 25.413 19.811 1.00 18.77 230 LYS A CA 1
ATOM 1588 C C . LYS A 1 230 ? 30.365 24.238 19.070 1.00 18.85 230 LYS A C 1
ATOM 1589 O O . LYS A 1 230 ? 29.806 23.159 19.039 1.00 18.95 230 LYS A O 1
ATOM 1595 N N . TYR A 1 231 ? 31.523 24.433 18.456 1.00 19.17 231 TYR A N 1
ATOM 1596 C CA . TYR A 1 231 ? 32.235 23.315 17.826 1.00 18.96 231 TYR A CA 1
ATOM 1597 C C . TYR A 1 231 ? 32.477 22.185 18.834 1.00 19.49 231 TYR A C 1
ATOM 1598 O O . TYR A 1 231 ? 32.366 21.006 18.509 1.00 19.48 231 TYR A O 1
ATOM 1607 N N . PHE A 1 232 ? 32.811 22.547 20.067 1.00 18.77 232 PHE A N 1
ATOM 1608 C CA . PHE A 1 232 ? 33.084 21.494 21.074 1.00 19.71 232 PHE A CA 1
ATOM 1609 C C . PHE A 1 232 ? 31.844 20.920 21.727 1.00 19.86 232 PHE A C 1
ATOM 1610 O O . PHE A 1 232 ? 31.951 19.971 22.487 1.00 20.78 232 PHE A O 1
ATOM 1618 N N . SER A 1 233 ? 30.676 21.506 21.406 1.00 20.00 233 SER A N 1
ATOM 1619 C CA . SER A 1 233 ? 29.365 20.921 21.711 1.00 19.54 233 SER A CA 1
ATOM 1620 C C . SER A 1 233 ? 29.099 20.753 23.197 1.00 20.56 233 SER A C 1
ATOM 1621 O O . SER A 1 233 ? 28.410 19.817 23.584 1.00 20.61 233 SER A O 1
ATOM 1632 N N . THR A 1 235 ? 27.501 23.201 25.203 1.00 22.14 235 THR A N 1
ATOM 1633 C CA . THR A 1 235 ? 26.544 24.163 25.691 1.00 22.82 235 THR A CA 1
ATOM 1634 C C . THR A 1 235 ? 25.982 23.641 27.007 1.00 22.36 235 THR A C 1
ATOM 1635 O O . THR A 1 235 ? 25.683 22.471 27.140 1.00 22.51 235 THR A O 1
ATOM 1639 N N . GLY A 1 236 ? 25.894 24.510 27.992 1.00 22.32 236 GLY A N 1
ATOM 1640 C CA . GLY A 1 236 ? 25.326 24.141 29.281 1.00 22.64 236 GLY A CA 1
ATOM 1641 C C . GLY A 1 236 ? 26.381 23.848 30.342 1.00 22.40 236 GLY A C 1
ATOM 1642 O O . GLY A 1 236 ? 26.072 23.777 31.519 1.00 23.46 236 GLY A O 1
ATOM 1643 N N . TRP A 1 237 ? 27.626 23.664 29.929 1.00 22.72 237 TRP A N 1
ATOM 1644 C CA . TRP A 1 237 ? 28.716 23.259 30.840 1.00 21.90 237 TRP A CA 1
ATOM 1645 C C . TRP A 1 237 ? 29.487 24.431 31.453 1.00 20.77 237 TRP A C 1
ATOM 1646 O O . TRP A 1 237 ? 30.305 24.254 32.359 1.00 20.94 237 TRP A O 1
ATOM 1657 N N . ARG A 1 238 ? 29.231 25.636 30.961 1.00 20.48 238 ARG A N 1
ATOM 1658 C CA . ARG A 1 238 ? 29.851 26.865 31.500 1.00 19.43 238 ARG A CA 1
ATOM 1659 C C . ARG A 1 238 ? 31.365 26.795 31.539 1.00 18.82 238 ARG A C 1
ATOM 1660 O O . ARG A 1 238 ? 31.999 26.963 32.581 1.00 18.28 238 ARG A O 1
ATOM 1662 N N . VAL A 1 239 ? 31.961 26.520 30.392 1.00 19.10 239 VAL A N 1
ATOM 1663 C CA . VAL A 1 239 ? 33.415 26.525 30.317 1.00 18.78 239 VAL A CA 1
ATOM 1664 C C . VAL A 1 239 ? 33.835 27.123 28.982 1.00 18.91 239 VAL A C 1
ATOM 1665 O O . VAL A 1 239 ? 33.221 26.856 27.949 1.00 17.91 239 VAL A O 1
ATOM 1669 N N . GLY A 1 240 ? 34.888 27.946 29.018 1.00 17.65 240 GLY A N 1
ATOM 1670 C CA . GLY A 1 240 ? 35.428 28.540 27.813 1.00 17.71 240 GLY A CA 1
ATOM 1671 C C . GLY A 1 240 ? 36.829 29.051 28.120 1.00 18.46 240 GLY A C 1
ATOM 1672 O O . GLY A 1 240 ? 37.434 28.670 29.129 1.00 16.72 240 GLY A O 1
ATOM 1673 N N . TRP A 1 241 ? 37.336 29.914 27.257 1.00 19.32 241 TRP A N 1
ATOM 1674 C CA . TRP A 1 241 ? 38.630 30.490 27.446 1.00 19.88 241 TRP A CA 1
ATOM 1675 C C . TRP A 1 241 ? 38.735 31.821 26.772 1.00 21.13 241 TRP A C 1
ATOM 1676 O O . TRP A 1 241 ? 37.887 32.188 25.937 1.00 20.09 241 TRP A O 1
ATOM 1695 N N . VAL A 1 243 ? 42.221 34.491 25.343 1.00 21.66 243 VAL A N 1
ATOM 1696 C CA . VAL A 1 243 ? 43.645 34.737 25.201 1.00 22.75 243 VAL A CA 1
ATOM 1697 C C . VAL A 1 243 ? 43.847 36.235 25.322 1.00 22.79 243 VAL A C 1
ATOM 1698 O O . VAL A 1 243 ? 43.149 37.015 24.664 1.00 21.20 243 VAL A O 1
ATOM 1702 N N . VAL A 1 244 ? 44.796 36.632 26.169 1.00 23.79 244 VAL A N 1
ATOM 1703 C CA . VAL A 1 244 ? 45.143 38.021 26.391 1.00 24.19 244 VAL A CA 1
ATOM 1704 C C . VAL A 1 244 ? 46.664 38.181 26.215 1.00 24.51 244 VAL A C 1
ATOM 1705 O O . VAL A 1 244 ? 47.395 37.197 26.257 1.00 24.14 244 VAL A O 1
ATOM 1709 N N . PRO A 1 245 ? 47.132 39.409 25.977 1.00 25.73 245 PRO A N 1
ATOM 1710 C CA . PRO A 1 245 ? 48.566 39.691 25.878 1.00 26.17 245 PRO A CA 1
ATOM 1711 C C . PRO A 1 245 ? 49.324 39.244 27.118 1.00 27.70 245 PRO A C 1
ATOM 1712 O O . PRO A 1 245 ? 48.748 39.201 28.184 1.00 26.81 245 PRO A O 1
ATOM 1716 N N . GLU A 1 246 ? 50.627 38.974 26.994 1.00 30.24 246 GLU A N 1
ATOM 1717 C CA . GLU A 1 246 ? 51.442 38.632 28.173 1.00 31.77 246 GLU A CA 1
ATOM 1718 C C . GLU A 1 246 ? 51.248 39.602 29.354 1.00 31.00 24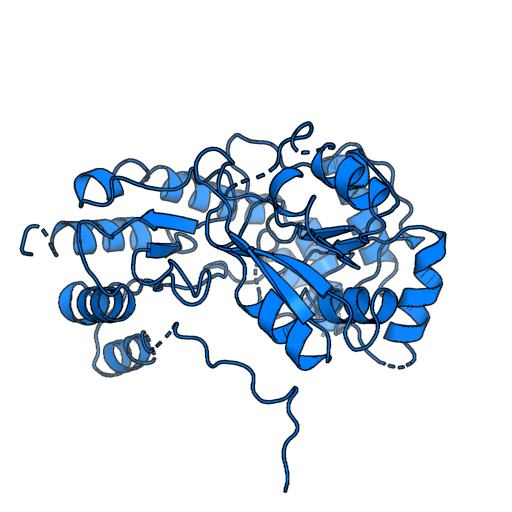6 GLU A C 1
ATOM 1719 O O . GLU A 1 246 ? 51.057 39.181 30.496 1.00 31.30 246 GLU A O 1
ATOM 1725 N N . ASP A 1 247 ? 51.261 40.897 29.074 1.00 31.08 247 ASP A N 1
ATOM 1726 C CA . ASP A 1 247 ? 51.120 41.903 30.127 1.00 31.41 247 ASP A CA 1
ATOM 1727 C C . ASP A 1 247 ? 49.707 42.053 30.681 1.00 30.14 247 ASP A C 1
ATOM 1728 O O . ASP A 1 247 ? 49.494 42.793 31.639 1.00 29.47 247 ASP A O 1
ATOM 1733 N N . GLN A 1 248 ? 48.742 41.340 30.101 1.00 29.37 248 GLN A N 1
ATOM 1734 C CA . GLN A 1 248 ? 47.350 41.425 30.570 1.00 28.45 248 GLN A CA 1
ATOM 1735 C C . GLN A 1 248 ? 46.906 40.240 31.436 1.00 27.82 248 GLN A C 1
ATOM 1736 O O . GLN A 1 248 ? 45.915 40.343 32.129 1.00 27.40 248 GLN A O 1
ATOM 1742 N N . VAL A 1 249 ? 47.644 39.133 31.398 1.00 28.22 249 VAL A N 1
ATOM 1743 C CA . VAL A 1 249 ? 47.314 37.939 32.191 1.00 28.29 249 VAL A CA 1
ATOM 1744 C C . VAL A 1 249 ? 47.087 38.254 33.655 1.00 28.74 249 VAL A C 1
ATOM 1745 O O . VAL A 1 249 ? 46.076 37.850 34.242 1.00 29.34 249 VAL A O 1
ATOM 1749 N N . ARG A 1 250 ? 48.010 38.988 34.272 1.00 30.10 250 ARG A N 1
ATOM 1750 C CA . ARG A 1 250 ? 47.867 39.264 35.700 1.00 30.88 250 ARG A CA 1
ATOM 1751 C C . ARG A 1 250 ? 46.676 40.165 36.012 1.00 29.15 250 ARG A C 1
ATOM 1752 O O . ARG A 1 250 ? 45.996 39.963 37.037 1.00 28.44 250 ARG A O 1
ATOM 1756 N N . VAL A 1 251 ? 46.394 41.136 35.132 1.00 27.49 251 VAL A N 1
ATOM 1757 C CA . VAL A 1 251 ? 45.178 41.944 35.279 1.00 27.30 251 VAL A CA 1
ATOM 1758 C C . VAL A 1 251 ? 43.929 41.057 35.312 1.00 26.17 251 VAL A C 1
ATOM 1759 O O . VAL A 1 251 ? 43.078 41.206 36.182 1.00 26.14 251 VAL A O 1
ATOM 1763 N N . VAL A 1 252 ? 43.828 40.147 34.349 1.00 26.94 252 VAL A N 1
ATOM 1764 C CA . VAL A 1 252 ? 42.654 39.256 34.245 1.00 26.88 252 VAL A CA 1
ATOM 1765 C C . VAL A 1 252 ? 42.575 38.310 35.423 1.00 27.08 252 VAL A C 1
ATOM 1766 O O . VAL A 1 252 ? 41.496 38.146 36.018 1.00 25.41 252 VAL A O 1
ATOM 1770 N N . GLU A 1 253 ? 43.717 37.726 35.781 1.00 28.47 253 GLU A N 1
ATOM 1771 C CA . GLU A 1 253 ? 43.783 36.794 36.902 1.00 29.27 253 GLU A CA 1
ATOM 1772 C C . GLU A 1 253 ? 43.290 37.415 38.192 1.00 28.05 253 GLU A C 1
ATOM 1773 O O . GLU A 1 253 ? 42.547 36.794 38.913 1.00 26.27 253 GLU A O 1
ATOM 1779 N N . ARG A 1 254 ? 43.701 38.637 38.501 1.00 27.94 254 ARG A N 1
ATOM 1780 C CA . ARG A 1 254 ? 43.263 39.249 39.740 1.00 28.37 254 ARG A CA 1
ATOM 1781 C C . ARG A 1 254 ? 41.790 39.525 39.743 1.00 28.18 254 ARG A C 1
ATOM 1782 O O . ARG A 1 254 ? 41.134 39.375 40.768 1.00 27.81 254 ARG A O 1
ATOM 1790 N N . ILE A 1 255 ? 41.257 39.963 38.595 1.00 27.67 255 ILE A N 1
ATOM 1791 C CA . ILE A 1 255 ? 39.837 40.182 38.497 1.00 27.40 255 ILE A CA 1
ATOM 1792 C C . ILE A 1 255 ? 39.125 38.855 38.711 1.00 28.25 255 ILE A C 1
ATOM 1793 O O . ILE A 1 255 ? 38.159 38.783 39.482 1.00 28.13 255 ILE A O 1
ATOM 1798 N N . ALA A 1 256 ? 39.572 37.811 38.008 1.00 29.32 256 ALA A N 1
ATOM 1799 C CA . ALA A 1 256 ? 38.936 36.492 38.107 1.00 31.28 256 ALA A CA 1
ATOM 1800 C C . ALA A 1 256 ? 39.008 35.906 39.532 1.00 32.31 256 ALA A C 1
ATOM 1801 O O . ALA A 1 256 ? 38.026 35.323 39.998 1.00 31.40 256 ALA A O 1
ATOM 1803 N N . GLN A 1 257 ? 40.149 36.102 40.210 1.00 34.61 257 GLN A N 1
ATOM 1804 C CA . GLN A 1 257 ? 40.360 35.666 41.607 1.00 36.62 257 GLN A CA 1
ATOM 1805 C C . GLN A 1 257 ? 39.452 36.472 42.510 1.00 39.16 257 GLN A C 1
ATOM 1806 O O . GLN A 1 257 ? 38.565 35.910 43.186 1.00 38.31 257 GLN A O 1
ATOM 1812 N N . ASN A 1 258 ? 39.678 37.799 42.477 1.00 41.29 258 ASN A N 1
ATOM 1813 C CA . ASN A 1 258 ? 39.004 38.750 43.364 1.00 43.36 258 ASN A CA 1
ATOM 1814 C C . ASN A 1 258 ? 37.500 38.761 43.160 1.00 43.63 258 ASN A C 1
ATOM 1815 O O . ASN A 1 258 ? 36.791 39.097 44.089 1.00 44.54 258 ASN A O 1
ATOM 1828 N N . PHE A 1 260 ? 36.003 35.848 41.972 1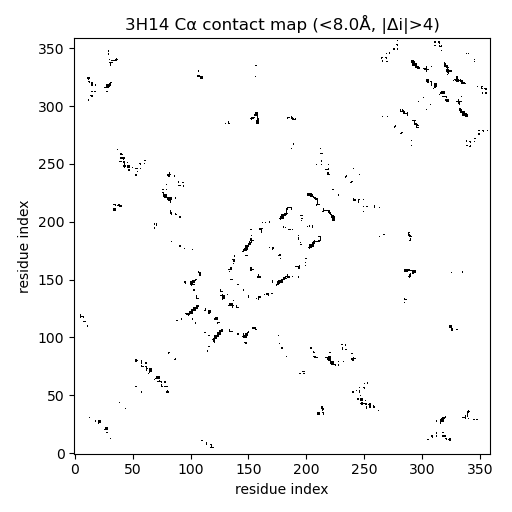.00 44.80 260 PHE A N 1
ATOM 1829 C CA . PHE A 1 260 ? 35.732 34.397 41.909 1.00 44.12 260 PHE A CA 1
ATOM 1830 C C . PHE A 1 260 ? 34.989 33.934 40.641 1.00 43.81 260 PHE A C 1
ATOM 1831 O O . PHE A 1 260 ? 33.984 33.225 40.726 1.00 44.59 260 PHE A O 1
ATOM 1833 N N . ILE A 1 261 ? 35.506 34.313 39.464 1.00 42.65 261 ILE A N 1
ATOM 1834 C CA . ILE A 1 261 ? 34.911 33.940 38.172 1.00 41.78 261 ILE A CA 1
ATOM 1835 C C . ILE A 1 261 ? 35.750 32.872 37.475 1.00 40.33 261 ILE A C 1
ATOM 1836 O O . ILE A 1 261 ? 36.806 33.160 36.886 1.00 40.78 261 ILE A O 1
ATOM 1841 N N . CYS A 1 262 ? 35.287 31.638 37.522 1.00 37.57 262 CYS A N 1
ATOM 1842 C CA . CYS A 1 262 ? 36.050 30.555 36.943 1.00 36.15 262 CYS A CA 1
ATOM 1843 C C . CYS A 1 262 ? 35.132 29.387 36.627 1.00 32.60 262 CYS A C 1
ATOM 1844 O O . CYS A 1 262 ? 33.995 29.318 37.109 1.00 30.53 262 CYS A O 1
ATOM 1847 N N . ALA A 1 263 ? 35.633 28.501 35.785 1.00 29.98 263 ALA A N 1
ATOM 1848 C CA . ALA A 1 263 ? 34.849 27.387 35.296 1.00 28.83 263 ALA A CA 1
ATOM 1849 C C . ALA A 1 263 ? 34.792 26.284 36.368 1.00 28.06 263 ALA A C 1
ATOM 1850 O O . ALA A 1 263 ? 35.766 26.076 37.096 1.00 26.24 263 ALA A O 1
ATOM 1852 N N . PRO A 1 264 ? 33.646 25.589 36.469 1.00 27.76 264 PRO A N 1
ATOM 1853 C CA . PRO A 1 264 ? 33.559 24.444 37.350 1.00 27.69 264 PRO A CA 1
ATOM 1854 C C . PRO A 1 264 ? 34.620 23.406 37.003 1.00 27.20 264 PRO A C 1
ATOM 1855 O O . PRO A 1 264 ? 34.876 23.160 35.834 1.00 26.86 264 PRO A O 1
ATOM 1859 N N . HIS A 1 265 ? 35.250 22.795 37.999 1.00 28.58 265 HIS A N 1
ATOM 1860 C CA . HIS A 1 265 ? 36.321 21.837 37.694 1.00 28.32 265 HIS A CA 1
ATOM 1861 C C . HIS A 1 265 ? 35.784 20.659 36.879 1.00 26.47 265 HIS A C 1
ATOM 1862 O O . HIS A 1 265 ? 36.453 20.185 35.986 1.00 26.26 265 HIS A O 1
ATOM 1869 N N . ALA A 1 266 ? 34.570 20.202 37.167 1.00 25.64 266 ALA A N 1
ATOM 1870 C CA . ALA A 1 266 ? 33.973 19.096 36.399 1.00 24.82 266 ALA A CA 1
ATOM 1871 C C . ALA A 1 266 ? 33.940 19.427 34.906 1.00 24.29 266 ALA A C 1
ATOM 1872 O O . ALA A 1 266 ? 34.304 18.608 34.052 1.00 24.79 266 ALA A O 1
ATOM 1874 N N . SER A 1 267 ? 33.497 20.632 34.586 1.00 24.07 267 SER A N 1
ATOM 1875 C CA . SER A 1 267 ? 33.470 21.098 33.208 1.00 23.28 267 SER A CA 1
ATOM 1876 C C . SER A 1 267 ? 34.856 21.203 32.578 1.00 23.20 267 SER A C 1
ATOM 1877 O O . SER A 1 267 ? 35.011 20.932 31.409 1.00 22.07 267 SER A O 1
ATOM 1880 N N . GLN A 1 268 ? 35.863 21.594 33.355 1.00 23.43 268 GLN A N 1
ATOM 1881 C CA . GLN A 1 268 ? 37.239 21.678 32.857 1.00 23.57 268 GLN A CA 1
ATOM 1882 C C . GLN A 1 268 ? 37.869 20.328 32.494 1.00 23.74 268 GLN A C 1
ATOM 1883 O O . GLN A 1 268 ? 38.615 20.240 31.499 1.00 23.41 268 GLN A O 1
ATOM 1889 N N . VAL A 1 269 ? 37.570 19.309 33.306 1.00 23.69 269 VAL A N 1
ATOM 1890 C CA . VAL A 1 269 ? 37.925 17.897 33.023 1.00 23.71 269 VAL A CA 1
ATOM 1891 C C . VAL A 1 269 ? 37.311 17.447 31.694 1.00 23.13 269 VAL A C 1
ATOM 1892 O O . VAL A 1 269 ? 38.005 16.917 30.823 1.00 22.92 269 VAL A O 1
ATOM 1896 N N . ALA A 1 270 ? 36.012 17.677 31.533 1.00 22.43 270 ALA A N 1
ATOM 1897 C CA . ALA A 1 270 ? 35.337 17.308 30.281 1.00 21.77 270 ALA A CA 1
ATOM 1898 C C . ALA A 1 270 ? 35.914 18.041 29.054 1.00 21.19 270 ALA A C 1
ATOM 1899 O O . ALA A 1 270 ? 36.051 17.437 27.994 1.00 20.96 270 ALA A O 1
ATOM 1901 N N . ALA A 1 271 ? 36.241 19.332 29.206 1.00 19.98 271 ALA A N 1
ATOM 1902 C CA . ALA A 1 271 ? 36.682 20.143 28.068 1.00 21.14 271 ALA A CA 1
ATOM 1903 C C . ALA A 1 271 ? 38.058 19.701 27.616 1.00 20.71 271 ALA A C 1
ATOM 1904 O O . ALA A 1 271 ? 38.352 19.615 26.424 1.00 21.74 271 A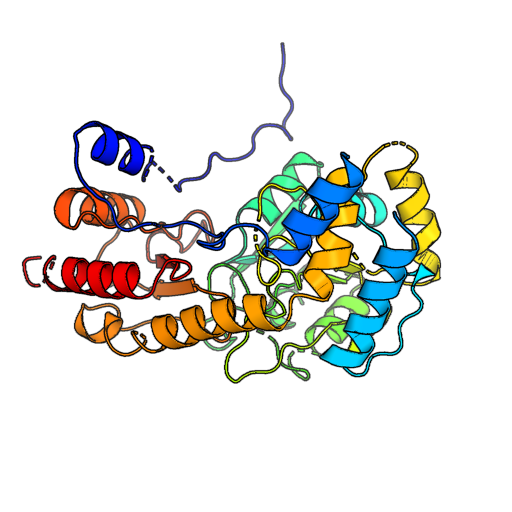LA A O 1
ATOM 1906 N N . LEU A 1 272 ? 38.925 19.407 28.578 1.00 21.85 272 LEU A N 1
ATOM 1907 C CA . LEU A 1 272 ? 40.211 18.823 28.259 1.00 22.31 272 LEU A CA 1
ATOM 1908 C C . LEU A 1 272 ? 40.069 17.634 27.333 1.00 21.93 272 LEU A C 1
ATOM 1909 O O . LEU A 1 272 ? 40.778 17.510 26.321 1.00 22.73 272 LEU A O 1
ATOM 1914 N N . ALA A 1 273 ? 39.155 16.744 27.676 1.00 21.84 273 ALA A N 1
ATOM 1915 C CA . ALA A 1 273 ? 38.937 15.551 26.873 1.00 22.31 273 ALA A CA 1
ATOM 1916 C C . ALA A 1 273 ? 38.266 15.877 25.520 1.00 22.26 273 ALA A C 1
ATOM 1917 O O . ALA A 1 273 ? 38.605 15.279 24.505 1.00 23.29 273 ALA A O 1
ATOM 1919 N N . ALA A 1 274 ? 37.313 16.807 25.521 1.00 22.57 274 ALA A N 1
ATOM 1920 C CA . ALA A 1 274 ? 36.562 17.183 24.302 1.00 22.80 274 ALA A CA 1
ATOM 1921 C C . ALA A 1 274 ? 37.496 17.614 23.199 1.00 23.66 274 ALA A C 1
ATOM 1922 O O . ALA A 1 274 ? 37.265 17.328 22.005 1.00 23.72 274 ALA A O 1
ATOM 1924 N N . LEU A 1 275 ? 38.581 18.275 23.604 1.00 24.16 275 LEU A N 1
ATOM 1925 C CA . LEU A 1 275 ? 39.590 18.755 22.659 1.00 25.05 275 LEU A CA 1
ATOM 1926 C C . LEU A 1 275 ? 40.235 17.631 21.849 1.00 25.60 275 LEU A C 1
ATOM 1927 O O . LEU A 1 275 ? 40.753 17.864 20.755 1.00 25.47 275 LEU A O 1
ATOM 1932 N N . ASP A 1 276 ? 40.210 16.410 22.383 1.00 26.75 276 ASP A N 1
ATOM 1933 C CA . ASP A 1 276 ? 40.719 15.247 21.637 1.00 27.46 276 ASP A CA 1
ATOM 1934 C C . ASP A 1 276 ? 39.622 14.405 20.965 1.00 27.31 276 ASP A C 1
ATOM 1935 O O . ASP A 1 276 ? 39.926 13.349 20.408 1.00 28.19 276 ASP A O 1
ATOM 1940 N N . CYS A 1 277 ? 38.368 14.869 20.988 1.00 27.01 277 CYS A N 1
ATOM 1941 C CA . CYS A 1 277 ? 37.238 14.143 20.363 1.00 27.12 277 CYS A CA 1
ATOM 1942 C C . CYS A 1 277 ? 37.001 14.577 18.912 1.00 27.70 277 CYS A C 1
ATOM 1943 O O . CYS A 1 277 ? 35.860 14.734 18.463 1.00 27.77 277 CYS A O 1
ATOM 1946 N N . ASP A 1 278 ? 38.093 14.757 18.188 1.00 28.89 278 ASP A N 1
ATOM 1947 C CA . ASP A 1 278 ? 38.075 15.228 16.788 1.00 29.49 278 ASP A CA 1
ATOM 1948 C C . ASP A 1 278 ? 37.120 14.446 15.897 1.00 28.44 278 ASP A C 1
ATOM 1949 O O . ASP A 1 278 ? 36.370 15.038 15.133 1.00 28.56 278 ASP A O 1
ATOM 1954 N N . ALA A 1 279 ? 37.110 13.122 16.006 1.00 27.67 279 ALA A N 1
ATOM 1955 C CA . ALA A 1 279 ? 36.239 12.317 15.139 1.00 27.04 279 ALA A CA 1
ATOM 1956 C C . ALA A 1 279 ? 34.766 12.653 15.319 1.00 25.84 279 ALA A C 1
ATOM 1957 O O . ALA A 1 279 ? 34.046 12.843 14.342 1.00 25.42 279 ALA A O 1
ATOM 1959 N N . GLU A 1 280 ? 34.296 12.687 16.568 1.00 25.10 280 GLU A N 1
ATOM 1960 C CA . GLU A 1 280 ? 32.902 12.979 16.822 1.00 24.39 280 GLU A CA 1
ATOM 1961 C C . GLU A 1 280 ? 32.572 14.406 16.430 1.00 23.49 280 GLU A C 1
ATOM 1962 O O . GLU A 1 280 ? 31.553 14.644 15.818 1.00 23.34 280 GLU A O 1
ATOM 1968 N N . LEU A 1 281 ? 33.421 15.346 16.801 1.00 23.35 281 LEU A N 1
ATOM 1969 C CA . LEU A 1 281 ? 33.130 16.769 16.515 1.00 23.68 281 LEU A CA 1
ATOM 1970 C C . LEU A 1 281 ? 33.148 17.067 15.023 1.00 23.77 281 LEU A C 1
ATOM 1971 O O . LEU A 1 281 ? 32.407 17.916 14.542 1.00 25.46 281 LEU A O 1
ATOM 1976 N N . GLN A 1 282 ? 33.983 16.369 14.272 1.00 23.82 282 GLN A N 1
ATOM 1977 C CA . GLN A 1 282 ? 33.955 16.499 12.818 1.00 24.73 282 GLN A CA 1
ATOM 1978 C C . GLN A 1 282 ? 32.727 15.835 12.229 1.00 24.24 282 GLN A C 1
ATOM 1979 O O . GLN A 1 282 ? 32.256 16.264 11.192 1.00 25.08 282 GLN A O 1
ATOM 1985 N N . ALA A 1 283 ? 32.192 14.803 12.889 1.00 24.74 283 ALA A N 1
ATOM 1986 C CA . ALA A 1 283 ? 30.945 14.161 12.449 1.00 23.90 283 ALA A CA 1
ATOM 1987 C C . ALA A 1 283 ? 29.784 15.132 12.581 1.00 24.19 283 ALA A C 1
ATOM 1988 O O . ALA A 1 283 ? 28.926 15.244 11.680 1.00 23.48 283 ALA A O 1
ATOM 1990 N N . ASN A 1 284 ? 29.745 15.828 13.716 1.00 24.44 284 ASN A N 1
ATOM 1991 C CA . ASN A 1 284 ? 28.797 16.922 13.917 1.00 24.09 284 ASN A CA 1
ATOM 1992 C C . ASN A 1 284 ? 28.964 17.922 12.807 1.00 23.57 284 ASN A C 1
ATOM 1993 O O . ASN A 1 284 ? 27.997 18.375 12.261 1.00 25.34 284 ASN A O 1
ATOM 1998 N N . LEU A 1 285 ? 30.190 18.304 12.482 1.00 24.41 285 LEU A N 1
ATOM 1999 C CA . LEU A 1 285 ? 30.395 19.264 11.386 1.00 24.29 285 LEU A CA 1
ATOM 2000 C C . LEU A 1 285 ? 29.943 18.743 10.009 1.00 24.76 285 LEU A C 1
ATOM 2001 O O . LEU A 1 285 ? 29.441 19.509 9.184 1.00 24.37 285 LEU A O 1
ATOM 2006 N N . ASP A 1 286 ? 30.120 17.448 9.758 1.00 24.73 286 ASP A N 1
ATOM 2007 C CA . ASP A 1 286 ? 29.589 16.828 8.523 1.00 24.44 286 ASP A CA 1
ATOM 2008 C C . ASP A 1 286 ? 28.086 17.013 8.435 1.00 24.15 286 ASP A C 1
ATOM 2009 O O . ASP A 1 286 ? 27.539 17.272 7.362 1.00 25.39 286 ASP A O 1
ATOM 2014 N N . VAL A 1 287 ? 27.405 16.893 9.567 1.00 23.21 287 VAL A N 1
ATOM 2015 C CA . VAL A 1 287 ? 25.993 17.159 9.621 1.00 23.25 287 VAL A CA 1
ATOM 2016 C C . VAL A 1 287 ? 25.679 18.620 9.271 1.00 22.28 287 VAL A C 1
ATOM 2017 O O . VAL A 1 287 ? 24.815 18.896 8.459 1.00 21.91 287 VAL A O 1
ATOM 2021 N N . TYR A 1 288 ? 26.412 19.555 9.851 1.00 22.92 288 TYR A N 1
ATOM 2022 C CA . TYR A 1 288 ? 26.195 20.962 9.504 1.00 22.20 288 TYR A CA 1
ATOM 2023 C C . TYR A 1 288 ? 26.451 21.199 8.008 1.00 22.69 288 TYR A C 1
ATOM 2024 O O . TYR A 1 288 ? 25.715 21.947 7.386 1.00 21.41 288 TYR A O 1
ATOM 2033 N N . LYS A 1 289 ? 27.498 20.570 7.456 1.00 23.56 289 LYS A N 1
ATOM 2034 C CA . LYS A 1 289 ? 27.823 20.735 6.036 1.00 24.35 289 LYS A CA 1
ATOM 2035 C C . LYS A 1 289 ? 26.666 20.280 5.168 1.00 24.19 289 LYS A C 1
ATOM 2036 O O . LYS A 1 289 ? 26.297 20.953 4.205 1.00 25.25 289 LYS A O 1
ATOM 2042 N N . ALA A 1 290 ? 26.057 19.144 5.530 1.00 24.39 290 ALA A N 1
ATOM 2043 C CA . ALA A 1 290 ? 24.922 18.592 4.797 1.00 23.34 290 ALA A CA 1
ATOM 2044 C C . ALA A 1 290 ? 23.689 19.485 4.919 1.00 23.71 290 ALA A C 1
ATOM 2045 O O . ALA A 1 290 ? 22.977 19.713 3.933 1.00 23.24 290 ALA A O 1
ATOM 2047 N N . ASN A 1 291 ? 23.443 20.021 6.118 1.00 23.53 291 ASN A N 1
ATOM 2048 C CA . ASN A 1 291 ? 22.277 20.873 6.345 1.00 23.80 291 ASN A CA 1
ATOM 2049 C C . ASN A 1 291 ? 22.367 22.194 5.603 1.00 24.04 291 ASN A C 1
ATOM 2050 O O . ASN A 1 291 ? 21.354 22.685 5.117 1.00 24.73 291 ASN A O 1
ATOM 2055 N N . ARG A 1 292 ? 23.579 22.751 5.569 1.00 25.61 292 ARG A N 1
ATOM 2056 C CA . ARG A 1 292 ? 23.877 24.042 4.903 1.00 25.52 292 ARG A CA 1
ATOM 2057 C C . ARG A 1 292 ? 23.594 23.911 3.418 1.00 26.24 292 ARG A C 1
ATOM 2058 O O . ARG A 1 292 ? 22.927 24.772 2.812 1.00 25.61 292 ARG A O 1
ATOM 2066 N N . LYS A 1 293 ? 24.071 22.805 2.857 1.00 26.92 293 LYS A N 1
ATOM 2067 C CA . LYS A 1 293 ? 23.831 22.451 1.451 1.00 26.81 293 LYS A CA 1
ATOM 2068 C C . LYS A 1 293 ? 22.321 22.469 1.172 1.00 25.98 293 LYS A C 1
ATOM 2069 O O . LYS A 1 293 ? 21.875 23.089 0.229 1.00 25.44 293 LYS A O 1
ATOM 2075 N N . LEU A 1 294 ? 21.539 21.796 2.008 1.00 25.82 294 LEU A N 1
ATOM 2076 C CA . LEU A 1 294 ? 20.075 21.839 1.968 1.00 25.63 294 LEU A CA 1
ATOM 2077 C C . LEU A 1 294 ? 19.452 23.223 2.103 1.00 25.91 294 LEU A C 1
ATOM 2078 O O . LEU A 1 294 ? 18.517 23.581 1.352 1.00 24.33 294 LEU A O 1
ATOM 2091 N N . LEU A 1 296 ? 20.852 26.146 1.432 1.00 28.18 296 LEU A N 1
ATOM 2092 C CA . LEU A 1 296 ? 21.268 26.946 0.265 1.00 29.69 296 LEU A CA 1
ATOM 2093 C C . LEU A 1 296 ? 20.468 26.600 -0.992 1.00 30.51 296 LEU A C 1
ATOM 2094 O O . LEU A 1 296 ? 20.051 27.514 -1.726 1.00 31.02 296 LEU A O 1
ATOM 2099 N N . GLU A 1 297 ? 20.211 25.306 -1.199 1.00 30.81 297 GLU A N 1
ATOM 2100 C CA . GLU A 1 297 ? 19.313 24.857 -2.273 1.00 31.61 297 GLU A CA 1
ATOM 2101 C C . GLU A 1 297 ? 17.827 25.212 -2.058 1.00 32.25 297 GLU A C 1
ATOM 2102 O O . GLU A 1 297 ? 17.155 25.691 -2.985 1.00 33.13 297 GLU A O 1
ATOM 2104 N N . ARG A 1 298 ? 17.291 24.977 -0.864 1.00 31.61 298 ARG A N 1
ATOM 2105 C CA . ARG A 1 298 ? 15.835 24.936 -0.697 1.00 31.88 298 ARG A CA 1
ATOM 2106 C C . ARG A 1 298 ? 15.165 26.223 -0.197 1.00 30.84 298 ARG A C 1
ATOM 2107 O O . ARG A 1 298 ? 13.990 26.455 -0.441 1.00 30.00 298 ARG A O 1
ATOM 2115 N N . LEU A 1 299 ? 15.897 27.068 0.514 1.00 29.71 299 LEU A N 1
ATOM 2116 C CA . LEU A 1 299 ? 15.296 28.295 1.010 1.00 29.72 299 LEU A CA 1
ATOM 2117 C C . LEU A 1 299 ? 14.868 29.227 -0.127 1.00 29.51 299 LEU A C 1
ATOM 2118 O O . LEU A 1 299 ? 13.799 29.796 -0.064 1.00 28.67 299 LEU A O 1
ATOM 2123 N N . PRO A 1 300 ? 15.708 29.395 -1.156 1.00 31.29 300 PRO A N 1
ATOM 2124 C CA . PRO A 1 300 ? 15.254 30.225 -2.298 1.00 32.43 300 PRO A CA 1
ATOM 2125 C C . PRO A 1 300 ? 13.946 29.721 -2.899 1.00 33.39 300 PRO A C 1
ATOM 2126 O O . PRO A 1 300 ? 13.015 30.506 -3.115 1.00 33.87 300 PRO A O 1
ATOM 2130 N N . LYS A 1 301 ? 13.887 28.413 -3.146 1.00 33.66 301 LYS A N 1
ATOM 2131 C CA . LYS A 1 301 ? 12.687 27.747 -3.608 1.00 34.33 301 LYS A CA 1
ATOM 2132 C C . LYS A 1 301 ? 11.476 28.085 -2.745 1.00 34.52 301 LYS A C 1
ATOM 2133 O O . LYS A 1 301 ? 10.368 28.230 -3.273 1.00 36.36 301 LYS A O 1
ATOM 2135 N N . ALA A 1 302 ? 11.659 28.250 -1.433 1.00 32.68 302 ALA A N 1
ATOM 2136 C CA . ALA A 1 302 ? 10.534 28.586 -0.551 1.00 31.57 302 ALA A CA 1
ATOM 2137 C C . ALA A 1 302 ? 10.190 30.083 -0.523 1.00 30.43 302 ALA A C 1
ATOM 2138 O O . ALA A 1 302 ? 9.207 30.492 0.106 1.00 31.21 302 ALA A O 1
ATOM 2140 N N . GLY A 1 303 ? 10.992 30.918 -1.175 1.00 28.87 303 GLY A N 1
ATOM 2141 C CA . GLY A 1 303 ? 10.760 32.365 -1.122 1.00 27.62 303 GLY A CA 1
ATOM 2142 C C . GLY A 1 303 ? 11.800 33.192 -0.365 1.00 26.52 303 GLY A C 1
ATOM 2143 O O . GLY A 1 303 ? 11.705 34.419 -0.348 1.00 24.95 303 GLY A O 1
ATOM 2144 N N . PHE A 1 304 ? 12.809 32.524 0.213 1.00 25.96 304 PHE A N 1
ATOM 2145 C CA . PHE A 1 304 ? 13.872 33.201 0.971 1.00 26.05 304 PHE A CA 1
ATOM 2146 C C . PHE A 1 304 ? 15.097 33.381 0.080 1.00 26.32 304 PHE A C 1
ATOM 2147 O O . PHE A 1 304 ? 16.059 32.614 0.133 1.00 26.86 304 PHE A O 1
ATOM 2155 N N . THR A 1 305 ? 15.041 34.408 -0.778 1.00 26.75 305 THR A N 1
ATOM 2156 C CA . THR A 1 305 ? 15.989 34.573 -1.869 1.00 27.06 305 THR A CA 1
ATOM 2157 C C . THR A 1 305 ? 17.115 35.559 -1.601 1.00 27.04 305 THR A C 1
ATOM 2158 O O . THR A 1 305 ? 18.095 35.592 -2.366 1.00 27.61 305 THR A O 1
ATOM 2162 N N . ARG A 1 306 ? 16.980 36.322 -0.511 1.00 25.99 306 ARG A N 1
ATOM 2163 C CA A ARG A 1 306 ? 17.963 37.312 -0.078 0.50 24.74 306 ARG A CA 1
ATOM 2164 C CA B ARG A 1 306 ? 18.002 37.282 -0.095 0.50 24.99 306 ARG A CA 1
ATOM 2165 C C . ARG A 1 306 ? 18.554 36.912 1.285 1.00 24.23 306 ARG A C 1
ATOM 2166 O O . ARG A 1 306 ? 17.937 37.169 2.300 1.00 22.61 306 ARG A O 1
ATOM 2181 N N . ILE A 1 307 ? 19.726 36.289 1.285 1.00 23.02 307 ILE A N 1
ATOM 2182 C CA . ILE A 1 307 ? 20.383 35.841 2.518 1.00 23.38 307 ILE A CA 1
ATOM 2183 C C . ILE A 1 307 ? 21.815 36.324 2.568 1.00 22.56 307 ILE A C 1
ATOM 2184 O O . ILE A 1 307 ? 22.493 36.499 1.533 1.00 22.36 307 ILE A O 1
ATOM 2189 N N . ALA A 1 308 ? 22.276 36.601 3.769 1.00 22.02 308 ALA A N 1
ATOM 2190 C CA . ALA A 1 308 ? 23.704 36.882 3.953 1.00 20.84 308 ALA A CA 1
ATOM 2191 C C . ALA A 1 308 ? 24.435 35.588 3.659 1.00 20.39 308 ALA A C 1
ATOM 2192 O O . ALA A 1 308 ? 23.872 34.522 3.844 1.00 21.28 308 ALA A O 1
ATOM 2194 N N . PRO A 1 309 ? 25.686 35.665 3.177 1.00 19.94 309 PRO A N 1
ATOM 2195 C CA . PRO A 1 309 ? 26.477 34.463 2.876 1.00 20.74 309 PRO A CA 1
ATOM 2196 C C . PRO A 1 309 ? 26.838 33.670 4.152 1.00 21.87 309 PRO A C 1
ATOM 2197 O O . PRO A 1 309 ? 27.518 34.213 5.034 1.00 20.25 309 PRO A O 1
ATOM 2201 N N . PRO A 1 310 ? 26.325 32.430 4.288 1.00 22.39 310 PRO A N 1
ATOM 2202 C CA . PRO A 1 310 ? 26.583 31.734 5.547 1.00 22.46 310 PRO A CA 1
ATOM 2203 C C . PRO A 1 310 ? 27.962 31.094 5.526 1.00 22.41 310 PRO A C 1
ATOM 2204 O O . PRO A 1 310 ? 28.122 29.895 5.269 1.00 22.96 310 PRO A O 1
ATOM 2208 N N . ASP A 1 311 ? 28.973 31.924 5.788 1.00 22.63 311 ASP A N 1
ATOM 2209 C CA . ASP A 1 311 ? 30.359 31.526 5.652 1.00 21.79 311 ASP A CA 1
ATOM 2210 C C . ASP A 1 311 ? 30.739 30.456 6.698 1.00 22.35 311 ASP A C 1
ATOM 2211 O O . ASP A 1 311 ? 31.578 29.585 6.430 1.00 22.26 311 ASP A O 1
ATOM 2216 N N . GLY A 1 312 ? 30.154 30.576 7.882 1.00 21.00 312 GLY A N 1
ATOM 2217 C CA . GLY A 1 312 ? 30.512 29.745 9.036 1.00 20.23 312 GLY A CA 1
ATOM 2218 C C . GLY A 1 312 ? 29.370 29.735 10.042 1.00 18.36 312 GLY A C 1
ATOM 2219 O O . GLY A 1 312 ? 28.272 30.244 9.770 1.00 17.74 312 GLY A O 1
ATOM 2220 N N . ALA A 1 313 ? 29.586 29.113 11.202 1.00 17.90 313 ALA A N 1
ATOM 2221 C CA . ALA A 1 313 ? 28.481 28.866 12.154 1.00 17.12 313 ALA A CA 1
ATOM 2222 C C . ALA A 1 313 ? 27.345 28.047 11.501 1.00 18.08 313 ALA A C 1
ATOM 2223 O O . ALA A 1 313 ? 27.573 27.351 10.504 1.00 17.55 313 ALA A O 1
ATOM 2225 N N . PHE A 1 314 ? 26.138 28.122 12.062 1.00 16.68 314 PHE A N 1
ATOM 2226 C CA . PHE A 1 314 ? 24.995 27.340 11.542 1.00 17.41 314 PHE A CA 1
ATOM 2227 C C . PHE A 1 314 ? 23.706 28.161 11.479 1.00 16.80 314 PHE A C 1
ATOM 2228 O O . PHE A 1 314 ? 22.638 27.734 11.935 1.00 17.79 314 PHE A O 1
ATOM 2236 N N . TYR A 1 315 ? 23.828 29.348 10.903 1.00 16.94 315 TYR A N 1
ATOM 2237 C CA . TYR A 1 315 ? 22.753 30.297 10.770 1.00 16.95 315 TYR A CA 1
ATOM 2238 C C . TYR A 1 315 ? 22.589 30.737 9.325 1.00 17.63 315 TYR A C 1
ATOM 2239 O O . TYR A 1 315 ? 23.574 30.815 8.557 1.00 18.42 315 TYR A O 1
ATOM 2248 N N . VAL A 1 316 ? 21.349 31.073 8.985 1.00 18.50 316 VAL A N 1
ATOM 2249 C CA . VAL A 1 316 ? 21.057 31.819 7.758 1.00 18.69 316 VAL A CA 1
ATOM 2250 C C . VAL A 1 316 ? 20.241 33.029 8.153 1.00 18.07 316 VAL A C 1
ATOM 2251 O O . VAL A 1 316 ? 19.231 32.891 8.816 1.00 19.20 316 VAL A O 1
ATOM 2255 N N . TYR A 1 317 ? 20.700 34.222 7.737 1.00 18.44 317 TYR A N 1
ATOM 2256 C CA . TYR A 1 317 ? 20.085 35.472 8.045 1.00 17.92 317 TYR A CA 1
ATOM 2257 C C . TYR A 1 317 ? 19.464 36.017 6.764 1.00 19.13 317 TYR A C 1
ATOM 2258 O O . TYR A 1 317 ? 20.195 36.247 5.769 1.00 19.26 317 TYR A O 1
ATOM 2267 N N . ALA A 1 318 ? 18.153 36.172 6.794 1.00 19.39 318 ALA A N 1
ATOM 2268 C CA . ALA A 1 318 ? 17.344 36.429 5.586 1.00 20.72 318 ALA A CA 1
ATOM 2269 C C . ALA A 1 318 ? 16.681 37.756 5.703 1.00 20.87 318 ALA A C 1
ATOM 2270 O O . ALA A 1 318 ? 16.121 38.084 6.739 1.00 20.99 318 ALA A O 1
ATOM 2272 N N . ASP A 1 319 ? 16.672 38.487 4.590 1.00 20.97 319 ASP A N 1
ATOM 2273 C CA . ASP A 1 319 ? 15.901 39.702 4.465 1.00 21.85 319 ASP A CA 1
ATOM 2274 C C . ASP A 1 319 ? 14.508 39.279 3.982 1.00 22.02 319 ASP A C 1
ATOM 2275 O O . ASP A 1 319 ? 14.380 38.742 2.900 1.00 25.14 319 ASP A O 1
ATOM 2280 N N . VAL A 1 320 ? 13.485 39.508 4.789 1.00 21.51 320 VAL A N 1
ATOM 2281 C CA . VAL A 1 320 ? 12.151 39.006 4.502 1.00 21.86 320 VAL A CA 1
ATOM 2282 C C . VAL A 1 320 ? 11.176 40.178 4.304 1.00 21.80 320 VAL A C 1
ATOM 2283 O O . VAL A 1 320 ? 9.967 40.028 4.414 1.00 21.64 320 VAL A O 1
ATOM 2287 N N . SER A 1 321 ? 11.720 41.346 3.976 1.00 22.14 321 SER A N 1
ATOM 2288 C CA . SER A 1 321 ? 10.898 42.526 3.830 1.00 23.22 321 SER A CA 1
ATOM 2289 C C . SER A 1 321 ? 9.893 42.435 2.651 1.00 23.23 321 SER A C 1
ATOM 2290 O O . SER A 1 321 ? 8.946 43.168 2.627 1.00 23.74 321 SER A O 1
ATOM 2293 N N . ASP A 1 322 ? 10.121 41.536 1.709 1.00 24.33 322 ASP A N 1
ATOM 2294 C CA . ASP A 1 322 ? 9.152 41.280 0.631 1.00 24.88 322 ASP A CA 1
ATOM 2295 C C . ASP A 1 322 ? 7.951 40.441 1.115 1.00 26.18 322 ASP A C 1
ATOM 2296 O O . ASP A 1 322 ? 6.880 40.446 0.489 1.00 25.66 322 ASP A O 1
ATOM 2301 N N . LEU A 1 323 ? 8.114 39.773 2.263 1.00 25.14 323 LEU A N 1
ATOM 2302 C CA . LEU A 1 323 ? 7.141 38.815 2.780 1.00 25.17 323 LEU A CA 1
ATOM 2303 C C . LEU A 1 323 ? 6.350 39.339 3.944 1.00 25.11 323 LEU A C 1
ATOM 2304 O O . LEU A 1 323 ? 5.265 38.860 4.223 1.00 26.58 323 LEU A O 1
ATOM 2309 N N . THR A 1 324 ? 6.891 40.307 4.663 1.00 24.64 324 THR A N 1
ATOM 2310 C CA . THR A 1 324 ? 6.270 40.784 5.877 1.00 24.94 324 THR A CA 1
ATOM 2311 C C . THR A 1 324 ? 6.791 42.184 6.233 1.00 26.05 324 THR A C 1
ATOM 2312 O O . THR A 1 324 ? 7.885 42.597 5.797 1.00 26.65 324 THR A O 1
ATOM 2316 N N . ASP A 1 325 ? 5.997 42.871 7.024 1.00 26.71 325 ASP A N 1
ATOM 2317 C CA . ASP A 1 325 ? 6.365 44.143 7.614 1.00 28.96 325 ASP A CA 1
ATOM 2318 C C . ASP A 1 325 ? 6.837 43.964 9.046 1.00 27.13 325 ASP A C 1
ATOM 2319 O O . ASP A 1 325 ? 7.320 44.902 9.644 1.00 26.77 325 A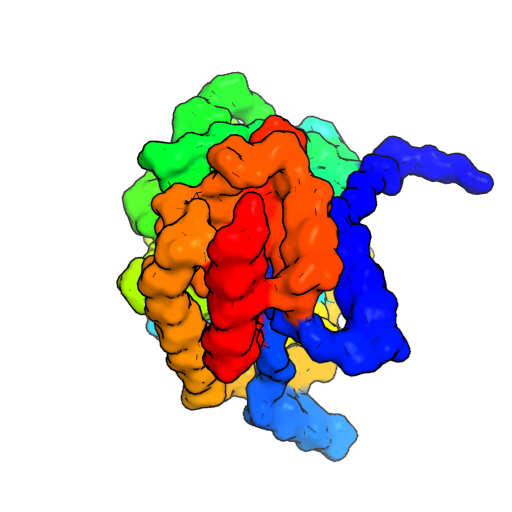SP A O 1
ATOM 2324 N N . ASP A 1 326 ? 6.696 42.761 9.596 1.00 25.72 326 ASP A N 1
ATOM 2325 C CA . ASP A 1 326 ? 6.948 42.558 11.010 1.00 25.38 326 ASP A CA 1
ATOM 2326 C C . ASP A 1 326 ? 7.384 41.119 11.239 1.00 24.06 326 ASP A C 1
ATOM 2327 O O . ASP A 1 326 ? 6.554 40.210 11.355 1.00 23.45 326 ASP A O 1
ATOM 2332 N N . SER A 1 327 ? 8.694 40.921 11.293 1.00 22.86 327 SER A N 1
ATOM 2333 C CA . SER A 1 327 ? 9.268 39.580 11.431 1.00 21.48 327 SER A CA 1
ATOM 2334 C C . SER A 1 327 ? 8.840 38.857 12.705 1.00 22.00 327 SER A C 1
ATOM 2335 O O . SER A 1 327 ? 8.905 37.621 12.763 1.00 21.29 327 SER A O 1
ATOM 2338 N N . ARG A 1 328 ? 8.443 39.619 13.720 1.00 21.81 328 ARG A N 1
ATOM 2339 C CA . ARG A 1 328 ? 7.942 39.037 14.952 1.00 23.46 328 ARG A CA 1
ATOM 2340 C C . ARG A 1 328 ? 6.597 38.345 14.694 1.00 22.47 328 ARG A C 1
ATOM 2341 O O . ARG A 1 328 ? 6.397 37.194 15.050 1.00 20.61 328 ARG A O 1
ATOM 2349 N N . ALA A 1 329 ? 5.688 39.064 14.051 1.00 21.83 329 ALA A N 1
ATOM 2350 C CA . ALA A 1 329 ? 4.415 38.476 13.657 1.00 21.71 329 ALA A CA 1
ATOM 2351 C C . ALA A 1 329 ? 4.614 37.341 12.662 1.00 20.86 329 ALA A C 1
ATOM 2352 O O . ALA A 1 329 ? 3.894 36.339 12.696 1.00 22.20 329 ALA A O 1
ATOM 2354 N N . PHE A 1 330 ? 5.545 37.506 11.730 1.00 20.62 330 PHE A N 1
ATOM 2355 C CA . PHE A 1 330 ? 5.813 36.508 10.723 1.00 19.90 330 PHE A CA 1
ATOM 2356 C C . PHE A 1 330 ? 6.369 35.231 11.348 1.00 19.84 330 PHE A C 1
ATOM 2357 O O . PHE A 1 330 ? 5.991 34.133 10.932 1.00 18.18 330 PHE A O 1
ATOM 2365 N N . ALA A 1 331 ? 7.294 35.361 12.307 1.00 19.22 331 ALA A N 1
ATOM 2366 C CA . ALA A 1 331 ? 7.817 34.184 12.982 1.00 19.03 331 ALA A CA 1
ATOM 2367 C C . ALA A 1 331 ? 6.665 33.480 13.711 1.00 19.10 331 ALA A C 1
ATOM 2368 O O . ALA A 1 331 ? 6.577 32.262 13.735 1.00 21.14 331 ALA A O 1
ATOM 2370 N N . ALA A 1 332 ? 5.776 34.246 14.319 1.00 19.21 332 ALA A N 1
ATOM 2371 C CA . ALA A 1 332 ? 4.670 33.653 15.068 1.00 19.57 332 ALA A CA 1
ATOM 2372 C C . ALA A 1 332 ? 3.754 32.856 14.129 1.00 20.46 332 ALA A C 1
ATOM 2373 O O . ALA A 1 332 ? 3.238 31.792 14.490 1.00 19.78 332 ALA A O 1
ATOM 2375 N N . GLU A 1 333 ? 3.561 33.386 12.933 1.00 20.85 333 GLU A N 1
ATOM 2376 C CA . GLU A 1 333 ? 2.685 32.758 11.925 1.00 21.81 333 GLU A CA 1
ATOM 2377 C C . GLU A 1 333 ? 3.348 31.487 11.381 1.00 21.44 333 GLU A C 1
ATOM 2378 O O . GLU A 1 333 ? 2.665 30.469 11.128 1.00 22.99 333 GLU A O 1
ATOM 2384 N N . ILE A 1 334 ? 4.656 31.543 11.164 1.00 20.48 334 ILE A N 1
ATOM 2385 C CA . ILE A 1 334 ? 5.419 30.392 10.685 1.00 20.58 334 ILE A CA 1
ATOM 2386 C C . ILE A 1 334 ? 5.273 29.250 11.713 1.00 20.89 334 ILE A C 1
ATOM 2387 O O . ILE A 1 334 ? 4.969 28.088 11.342 1.00 19.20 334 ILE A O 1
ATOM 2392 N N . LEU A 1 335 ? 5.413 29.598 12.986 1.00 20.98 335 LEU A N 1
ATOM 2393 C CA . LEU A 1 335 ? 5.227 28.616 14.079 1.00 22.19 335 LEU A CA 1
ATOM 2394 C C . LEU A 1 335 ? 3.851 27.987 14.092 1.00 23.08 335 LEU A C 1
ATOM 2395 O O . LEU A 1 335 ? 3.708 26.770 14.184 1.00 22.78 335 LEU A O 1
ATOM 2400 N N . GLU A 1 336 ? 2.837 28.838 14.106 1.00 25.65 336 GLU A N 1
ATOM 2401 C CA . GLU A 1 336 ? 1.438 28.404 14.213 1.00 26.48 336 GLU A CA 1
ATOM 2402 C C . GLU A 1 336 ? 1.086 27.528 13.018 1.00 25.85 336 GLU A C 1
ATOM 2403 O O . GLU A 1 336 ? 0.553 26.413 13.176 1.00 25.30 336 GLU A O 1
ATOM 2409 N N . LYS A 1 337 ? 1.443 27.994 11.825 1.00 25.25 337 LYS A N 1
ATOM 2410 C CA . LYS A 1 337 ? 0.904 27.412 10.606 1.00 24.39 337 LYS A CA 1
ATOM 2411 C C . LYS A 1 337 ? 1.817 26.361 9.985 1.00 24.09 337 LYS A C 1
ATOM 2412 O O . LYS A 1 337 ? 1.314 25.383 9.437 1.00 23.90 337 LYS A O 1
ATOM 2414 N N . ALA A 1 338 ? 3.137 26.560 10.047 1.00 22.40 338 ALA A N 1
ATOM 2415 C CA . ALA A 1 338 ? 4.137 25.611 9.542 1.00 22.40 338 ALA A CA 1
ATOM 2416 C C . ALA A 1 338 ? 4.717 24.640 10.583 1.00 20.64 338 ALA A C 1
ATOM 2417 O O . ALA A 1 338 ? 5.323 23.646 10.204 1.00 20.62 338 ALA A O 1
ATOM 2419 N N . GLY A 1 339 ? 4.556 24.932 11.860 1.00 19.16 339 GLY A N 1
ATOM 2420 C CA . GLY A 1 339 ? 5.148 24.080 12.905 1.00 18.95 339 GLY A CA 1
ATOM 2421 C C . GLY A 1 339 ? 6.650 24.137 12.939 1.00 18.08 339 GLY A C 1
ATOM 2422 O O . GLY A 1 339 ? 7.335 23.155 13.320 1.00 16.90 339 GLY A O 1
ATOM 2423 N N . VAL A 1 340 ? 7.170 25.302 12.543 1.00 18.74 340 VAL A N 1
ATOM 2424 C CA . VAL A 1 340 ? 8.608 25.549 12.493 1.00 17.71 340 VAL A CA 1
ATOM 2425 C C . VAL A 1 340 ? 8.905 26.795 13.295 1.00 17.57 340 VAL A C 1
ATOM 2426 O O . VAL A 1 340 ? 8.230 27.804 13.139 1.00 16.98 340 VAL A O 1
ATOM 2430 N N . ALA A 1 341 ? 9.927 26.709 14.161 1.00 16.37 341 ALA A N 1
ATOM 2431 C CA . ALA A 1 341 ? 10.336 27.831 15.018 1.00 16.92 341 ALA A CA 1
ATOM 2432 C C . ALA A 1 341 ? 11.532 28.523 14.400 1.00 15.76 341 ALA A C 1
ATOM 2433 O O . ALA A 1 341 ? 12.468 27.883 14.069 1.00 15.88 341 ALA A O 1
ATOM 2435 N N . VAL A 1 342 ? 11.413 29.820 14.186 1.00 16.37 342 VAL A N 1
ATOM 2436 C CA . VAL A 1 342 ? 12.480 30.644 13.641 1.00 16.84 342 VAL A CA 1
ATOM 2437 C C . VAL A 1 342 ? 12.562 31.900 14.490 1.00 16.53 342 VAL A C 1
ATOM 2438 O O . VAL A 1 342 ? 11.635 32.203 15.239 1.00 17.10 342 VAL A O 1
ATOM 2442 N N . THR A 1 343 ? 13.647 32.664 14.357 1.00 18.28 343 THR A N 1
ATOM 2443 C CA . THR A 1 343 ? 13.879 33.817 15.230 1.00 18.87 343 THR A CA 1
ATOM 2444 C C . THR A 1 343 ? 13.737 35.142 14.492 1.00 18.57 343 THR A C 1
ATOM 2445 O O . THR A 1 343 ? 14.445 35.368 13.524 1.00 17.77 343 THR A O 1
ATOM 2449 N N . PRO A 1 344 ? 12.882 36.034 14.984 1.00 17.92 344 PRO A N 1
ATOM 2450 C CA . PRO A 1 344 ? 12.829 37.335 14.344 1.00 18.76 344 PRO A CA 1
ATOM 2451 C C . PRO A 1 344 ? 14.168 38.081 14.461 1.00 19.44 344 PRO A C 1
ATOM 2452 O O . PRO A 1 344 ? 14.902 37.884 15.437 1.00 19.30 344 PRO A O 1
ATOM 2456 N N . GLY A 1 345 ? 14.463 38.934 13.483 1.00 18.79 345 GLY A N 1
ATOM 2457 C CA . GLY A 1 345 ? 15.694 39.680 13.463 1.00 19.64 345 GLY A CA 1
ATOM 2458 C C . GLY A 1 345 ? 15.847 40.787 14.493 1.00 19.71 345 GLY A C 1
ATOM 2459 O O . GLY A 1 345 ? 16.974 41.243 14.709 1.00 20.29 345 GLY A O 1
ATOM 2460 N N . LEU A 1 346 ? 14.750 41.205 15.145 1.00 20.61 346 LEU A N 1
ATOM 2461 C CA A LEU A 1 346 ? 14.788 42.359 16.049 0.50 21.21 346 LEU A CA 1
ATOM 2462 C CA B LEU A 1 346 ? 14.751 42.338 16.083 0.50 20.78 346 LEU A CA 1
ATOM 2463 C C . LEU A 1 346 ? 15.833 42.254 17.183 1.00 21.64 346 LEU A C 1
ATOM 2464 O O . LEU A 1 346 ? 16.459 43.265 17.525 1.00 22.20 346 LEU A O 1
ATOM 2473 N N . ASP A 1 347 ? 16.044 41.054 17.731 1.00 21.21 347 ASP A N 1
ATOM 2474 C CA . ASP A 1 347 ? 17.078 40.853 18.791 1.00 21.58 347 ASP A CA 1
ATOM 2475 C C . ASP A 1 347 ? 18.482 41.183 18.315 1.00 20.72 347 ASP A C 1
ATOM 2476 O O . ASP A 1 347 ? 19.329 41.566 19.129 1.00 21.91 347 ASP A O 1
ATOM 2481 N N . PHE A 1 348 ? 18.751 40.980 17.018 1.00 20.02 348 PHE A N 1
ATOM 2482 C CA . PHE A 1 348 ? 20.080 41.187 16.466 1.00 19.18 348 PHE A CA 1
ATOM 2483 C C . PHE A 1 348 ? 20.281 42.606 15.955 1.00 19.98 348 PHE A C 1
ATOM 2484 O O . PHE A 1 348 ? 21.421 43.129 15.988 1.00 18.98 348 PHE A O 1
ATOM 2492 N N . ASP A 1 349 ? 19.200 43.218 15.482 1.00 18.97 349 ASP A N 1
ATOM 2493 C CA . ASP A 1 349 ? 19.270 44.527 14.821 1.00 19.89 349 ASP A CA 1
ATOM 2494 C C . ASP A 1 349 ? 17.965 45.241 15.126 1.00 21.07 349 ASP A C 1
ATOM 2495 O O . ASP A 1 349 ? 16.963 45.060 14.429 1.00 22.32 349 ASP A O 1
ATOM 2500 N N . PRO A 1 350 ? 17.936 46.005 16.231 1.00 21.88 350 PRO A N 1
ATOM 2501 C CA . PRO A 1 350 ? 16.734 46.712 16.649 1.00 22.60 350 PRO A CA 1
ATOM 2502 C C . PRO A 1 350 ? 16.174 47.718 15.646 1.00 22.65 350 PRO A C 1
ATOM 2503 O O . PRO A 1 350 ? 14.987 47.975 15.662 1.00 25.27 350 PRO A O 1
ATOM 2507 N N . GLU A 1 351 ? 17.009 48.280 14.789 1.00 22.24 351 GLU A N 1
ATOM 2508 C CA . GLU A 1 351 ? 16.569 49.271 13.844 1.00 22.13 351 GLU A CA 1
ATOM 2509 C C . GLU A 1 351 ? 16.020 48.643 12.563 1.00 22.42 351 GLU A C 1
ATOM 2510 O O . GLU A 1 351 ? 15.094 49.210 11.981 1.00 22.89 351 GLU A O 1
ATOM 2512 N N . ARG A 1 352 ? 16.638 47.554 12.090 1.00 21.60 352 ARG A N 1
ATOM 2513 C CA . ARG A 1 352 ? 16.264 46.904 10.831 1.00 21.30 352 ARG A CA 1
ATOM 2514 C C . ARG A 1 352 ? 15.714 45.487 10.967 1.00 21.29 352 ARG A C 1
ATOM 2515 O O . ARG A 1 352 ? 15.321 44.884 9.941 1.00 21.31 352 ARG A O 1
ATOM 2523 N N . GLY A 1 353 ? 15.649 44.947 12.192 1.00 19.92 353 GLY A N 1
ATOM 2524 C CA . GLY A 1 353 ? 15.293 43.520 12.387 1.00 20.45 353 GLY A CA 1
ATOM 2525 C C . GLY A 1 353 ? 13.839 43.136 12.110 1.00 20.30 353 GLY A C 1
ATOM 2526 O O . GLY A 1 353 ? 13.468 41.934 12.058 1.00 18.77 353 GLY A O 1
ATOM 2527 N N . ALA A 1 354 ? 12.976 44.136 12.010 1.00 20.48 354 ALA A N 1
ATOM 2528 C CA . ALA A 1 354 ? 11.559 43.881 11.720 1.00 20.85 354 ALA A CA 1
ATOM 2529 C C . ALA A 1 354 ? 11.431 43.277 10.331 1.00 20.92 354 ALA A C 1
ATOM 2530 O O . ALA A 1 354 ? 10.401 42.644 10.001 1.00 22.72 354 ALA A O 1
ATOM 2532 N N . GLY A 1 355 ? 12.437 43.505 9.503 1.00 20.02 355 GLY A N 1
ATOM 2533 C CA . GLY A 1 355 ? 12.480 42.959 8.134 1.00 19.85 355 GLY A CA 1
ATOM 2534 C C . GLY A 1 355 ? 13.403 41.793 7.911 1.00 19.16 355 GLY A C 1
ATOM 2535 O O . GLY A 1 355 ? 13.748 41.469 6.763 1.00 19.86 355 GLY A O 1
ATOM 2536 N N . THR A 1 356 ? 13.879 41.161 9.005 1.00 18.03 356 THR A N 1
ATOM 2537 C CA . THR A 1 356 ? 14.794 40.053 8.846 1.00 17.10 356 THR A CA 1
ATOM 2538 C C . THR A 1 356 ? 14.408 38.861 9.754 1.00 16.09 356 THR A C 1
ATOM 2539 O O . THR A 1 356 ? 13.668 39.018 10.718 1.00 15.67 356 THR A O 1
ATOM 2543 N N . LEU A 1 357 ? 14.935 37.694 9.402 1.00 17.02 357 LEU A N 1
ATOM 2544 C CA . LEU A 1 357 ? 14.792 36.464 10.177 1.00 18.61 357 LEU A CA 1
ATOM 2545 C C . LEU A 1 357 ? 16.118 35.733 10.277 1.00 17.99 357 LEU A C 1
ATOM 2546 O O . LEU A 1 357 ? 16.910 35.751 9.347 1.00 18.70 357 LEU A O 1
ATOM 2551 N N . ARG A 1 358 ? 16.321 35.003 11.377 1.00 17.73 358 ARG A N 1
ATOM 2552 C CA . ARG A 1 358 ? 17.457 34.100 11.491 1.00 16.91 358 ARG A CA 1
ATOM 2553 C C . ARG A 1 358 ? 16.951 32.659 11.547 1.00 17.54 358 ARG A C 1
ATOM 2554 O O . ARG A 1 358 ? 16.099 32.354 12.345 1.00 18.21 358 ARG A O 1
ATOM 2562 N N . PHE A 1 359 ? 17.495 31.793 10.699 1.00 18.48 359 PHE A N 1
ATOM 2563 C CA . PHE A 1 359 ? 17.278 30.359 10.768 1.00 19.22 359 PHE A CA 1
ATOM 2564 C C . PHE A 1 359 ? 18.502 29.748 11.386 1.00 19.74 359 PHE A C 1
ATOM 2565 O O . PHE A 1 359 ? 19.608 30.174 11.087 1.00 20.80 359 PHE A O 1
ATOM 2573 N N . SER A 1 360 ? 18.326 28.718 12.199 1.00 19.93 360 SER A N 1
ATOM 2574 C CA . SER A 1 360 ? 19.423 27.908 12.692 1.00 21.08 360 SER A CA 1
ATOM 2575 C C . SER A 1 360 ? 19.306 26.529 12.061 1.00 21.06 360 SER A C 1
ATOM 2576 O O . SER A 1 360 ? 18.222 26.010 11.959 1.00 23.14 360 SER A O 1
ATOM 2579 N N . TYR A 1 361 ? 20.409 25.957 11.617 1.00 21.31 361 TYR A N 1
ATOM 2580 C CA . TYR A 1 361 ? 20.396 24.604 11.075 1.00 21.29 361 TYR A CA 1
ATOM 2581 C C . TYR A 1 361 ? 21.252 23.643 11.921 1.00 21.94 361 TYR A C 1
ATOM 2582 O O . TYR A 1 361 ? 21.822 22.702 11.408 1.00 21.97 361 TYR A O 1
ATOM 2591 N N . ALA A 1 362 ? 21.261 23.865 13.233 1.00 22.22 362 ALA A N 1
ATOM 2592 C CA . ALA A 1 362 ? 22.099 23.100 14.158 1.00 25.10 362 ALA A CA 1
ATOM 2593 C C . ALA A 1 362 ? 21.505 21.727 14.515 1.00 26.88 362 ALA A C 1
ATOM 2594 O O . ALA A 1 362 ? 22.199 20.917 15.131 1.00 30.94 362 ALA A O 1
ATOM 2596 N N . ARG A 1 363 ? 20.299 21.416 14.065 1.00 27.47 363 ARG A N 1
ATOM 2597 C CA . ARG A 1 363 ? 19.672 20.106 14.312 1.00 26.96 363 ARG A CA 1
ATOM 2598 C C . ARG A 1 363 ? 20.039 19.001 13.304 1.00 26.99 363 ARG A C 1
ATOM 2599 O O . ARG A 1 363 ? 20.779 19.237 12.345 1.00 27.24 363 ARG A O 1
ATOM 2607 N N . ALA A 1 364 ? 19.550 17.776 13.544 1.00 25.91 364 ALA A N 1
ATOM 2608 C CA . ALA A 1 364 ? 19.812 16.633 12.662 1.00 25.51 364 ALA A CA 1
ATOM 2609 C C . ALA A 1 364 ? 19.358 16.923 11.235 1.00 24.61 364 ALA A C 1
ATOM 2610 O O . ALA A 1 364 ? 18.417 17.685 11.026 1.00 23.93 364 ALA A O 1
ATOM 2612 N N . THR A 1 365 ? 19.986 16.284 10.252 1.00 24.07 365 THR A N 1
ATOM 2613 C CA . THR A 1 365 ? 19.645 16.544 8.856 1.00 24.31 365 THR A CA 1
ATOM 2614 C C . THR A 1 365 ? 18.190 16.208 8.556 1.00 25.24 365 THR A C 1
ATOM 2615 O O . THR A 1 365 ? 17.511 16.933 7.824 1.00 25.14 365 THR A O 1
ATOM 2619 N N . ALA A 1 366 ? 17.677 15.134 9.153 1.00 26.02 366 ALA A N 1
ATOM 2620 C CA . ALA A 1 366 ? 16.243 14.785 8.980 1.00 26.34 366 ALA A CA 1
ATOM 2621 C C . ALA A 1 366 ? 15.290 15.887 9.476 1.00 25.45 366 ALA A C 1
ATOM 2622 O O . ALA A 1 366 ? 14.226 16.141 8.885 1.00 25.60 366 ALA A O 1
ATOM 2624 N N . ASP A 1 367 ? 15.658 16.532 10.573 1.00 25.45 367 ASP A N 1
ATOM 2625 C CA . ASP A 1 367 ? 14.884 17.684 11.091 1.00 24.73 367 ASP A CA 1
ATOM 2626 C C . ASP A 1 367 ? 14.909 18.870 10.084 1.00 24.24 367 ASP A C 1
ATOM 2627 O O . ASP A 1 367 ? 13.920 19.540 9.897 1.00 23.69 367 ASP A O 1
ATOM 2632 N N . ILE A 1 368 ? 16.076 19.155 9.516 1.00 24.29 368 ILE A N 1
ATOM 2633 C CA . ILE A 1 368 ? 16.228 20.240 8.529 1.00 24.45 368 ILE A CA 1
ATOM 2634 C C . ILE A 1 368 ? 15.420 19.904 7.266 1.00 25.36 368 ILE A C 1
ATOM 2635 O O . ILE A 1 368 ? 14.649 20.726 6.784 1.00 24.95 368 ILE A O 1
ATOM 2640 N N . GLU A 1 369 ? 15.564 18.677 6.763 1.00 26.29 369 GLU A N 1
ATOM 2641 C CA . GLU A 1 369 ? 14.749 18.234 5.639 1.00 27.10 369 GLU A CA 1
ATOM 2642 C C . GLU A 1 369 ? 13.281 18.450 5.941 1.00 25.56 369 GLU A C 1
ATOM 2643 O O . GLU A 1 369 ? 12.563 19.027 5.143 1.00 24.74 369 GLU A O 1
ATOM 2649 N N . GLU A 1 370 ? 12.831 17.983 7.103 1.00 24.70 370 GLU A N 1
ATOM 2650 C CA . GLU A 1 370 ? 11.459 18.198 7.545 1.00 23.34 370 GLU A CA 1
ATOM 2651 C C . GLU A 1 370 ? 11.068 19.674 7.668 1.00 22.93 370 GLU A C 1
ATOM 2652 O O . GLU A 1 370 ? 9.953 20.084 7.258 1.00 21.60 370 GLU A O 1
ATOM 2658 N N . GLY A 1 371 ? 11.966 20.484 8.218 1.00 21.78 371 GLY A N 1
ATOM 2659 C CA . GLY A 1 371 ? 11.692 21.904 8.336 1.00 21.82 371 GLY A CA 1
ATOM 2660 C C . GLY A 1 371 ? 11.480 22.585 6.990 1.00 20.49 371 GLY A C 1
ATOM 2661 O O . GLY A 1 371 ? 10.582 23.413 6.831 1.00 20.41 371 GLY A O 1
ATOM 2662 N N . LEU A 1 372 ? 12.337 22.256 6.047 1.00 21.92 372 LEU A N 1
ATOM 2663 C CA . LEU A 1 372 ? 12.263 22.831 4.707 1.00 22.55 372 LEU A CA 1
ATOM 2664 C C . LEU A 1 372 ? 10.993 22.409 3.973 1.00 23.25 372 LEU A C 1
ATOM 2665 O O . LEU A 1 372 ? 10.403 23.230 3.293 1.00 24.36 372 LEU A O 1
ATOM 2670 N N . ASP A 1 373 ? 10.542 21.158 4.165 1.00 23.82 373 ASP A N 1
ATOM 2671 C CA . ASP A 1 373 ? 9.256 20.695 3.605 1.00 23.71 373 ASP A CA 1
ATOM 2672 C C . ASP A 1 373 ? 8.077 21.476 4.139 1.00 23.85 373 ASP A C 1
ATOM 2673 O O . ASP A 1 373 ? 7.154 21.854 3.395 1.00 22.88 373 ASP A O 1
ATOM 2678 N N . ARG A 1 374 ? 8.093 21.707 5.448 1.00 23.33 374 ARG A N 1
ATOM 2679 C CA . ARG A 1 374 ? 7.072 22.463 6.111 1.00 23.56 374 ARG A CA 1
ATOM 2680 C C . ARG A 1 374 ? 7.043 23.911 5.648 1.00 23.66 374 ARG A C 1
ATOM 2681 O O . ARG A 1 374 ? 5.968 24.494 5.502 1.00 24.79 374 ARG A O 1
ATOM 2689 N N . LEU A 1 375 ? 8.224 24.497 5.494 1.00 24.18 375 LEU A N 1
ATOM 2690 C CA . LEU A 1 375 ? 8.339 25.888 5.095 1.00 25.03 375 LEU A CA 1
ATOM 2691 C C . LEU A 1 375 ? 7.795 26.041 3.670 1.00 25.35 375 LEU A C 1
ATOM 2692 O O . LEU A 1 375 ? 7.001 26.922 3.388 1.00 25.33 375 LEU A O 1
ATOM 2697 N N . GLU A 1 376 ? 8.255 25.166 2.792 1.00 27.51 376 GLU A N 1
ATOM 2698 C CA . GLU A 1 376 ? 7.800 25.147 1.397 1.00 27.31 376 GLU A CA 1
ATOM 2699 C C . GLU A 1 376 ? 6.310 25.066 1.283 1.00 27.68 376 GLU A C 1
ATOM 2700 O O . GLU A 1 376 ? 5.722 25.826 0.530 1.00 26.94 376 GLU A O 1
ATOM 2706 N N . ALA A 1 377 ? 5.685 24.134 2.004 1.00 26.81 377 ALA A N 1
ATOM 2707 C CA . ALA A 1 377 ? 4.234 23.977 1.929 1.00 26.73 377 ALA A CA 1
ATOM 2708 C C . ALA A 1 377 ? 3.531 25.207 2.424 1.00 26.95 377 ALA A C 1
ATOM 2709 O O . ALA A 1 377 ? 2.495 25.577 1.890 1.00 26.20 377 ALA A O 1
ATOM 2711 N N . PHE A 1 378 ? 4.073 25.816 3.486 1.00 26.71 378 PHE A N 1
ATOM 2712 C CA . PHE A 1 378 ? 3.458 26.990 4.112 1.00 26.49 378 PHE A CA 1
ATOM 2713 C C . PHE A 1 378 ? 3.516 28.157 3.148 1.00 25.98 378 PHE A C 1
ATOM 2714 O O . PHE A 1 378 ? 2.537 28.882 3.004 1.00 26.23 378 PHE A O 1
ATOM 2730 N N . GLN A 1 380 ? 3.915 28.086 -0.166 1.00 30.67 380 GLN A N 1
ATOM 2731 C CA . GLN A 1 380 ? 2.984 27.798 -1.272 1.00 31.58 380 GLN A CA 1
ATOM 2732 C C . GLN A 1 380 ? 1.570 28.279 -0.955 1.00 32.06 380 GLN A C 1
ATOM 2733 O O . GLN A 1 380 ? 0.952 28.990 -1.737 1.00 32.16 380 GLN A O 1
ATOM 2739 N N . ALA A 1 381 ? 1.056 27.866 0.195 1.00 32.78 381 ALA A N 1
ATOM 2740 C CA . ALA A 1 381 ? -0.318 28.171 0.581 1.00 32.65 381 ALA A CA 1
ATOM 2741 C C . ALA A 1 381 ? -0.513 29.623 0.965 1.00 33.47 381 ALA A C 1
ATOM 2742 O O . ALA A 1 381 ? -1.647 30.095 0.991 1.00 34.14 381 ALA A O 1
ATOM 2744 N N . ARG A 1 382 ? 0.580 30.323 1.272 1.00 33.12 382 ARG A N 1
ATOM 2745 C CA . ARG A 1 382 ? 0.525 31.733 1.663 1.00 33.10 382 ARG A CA 1
ATOM 2746 C C . ARG A 1 382 ? 0.367 32.653 0.453 1.00 33.43 382 ARG A C 1
ATOM 2747 O O . ARG A 1 382 ? -0.397 33.634 0.531 1.00 35.76 382 ARG A O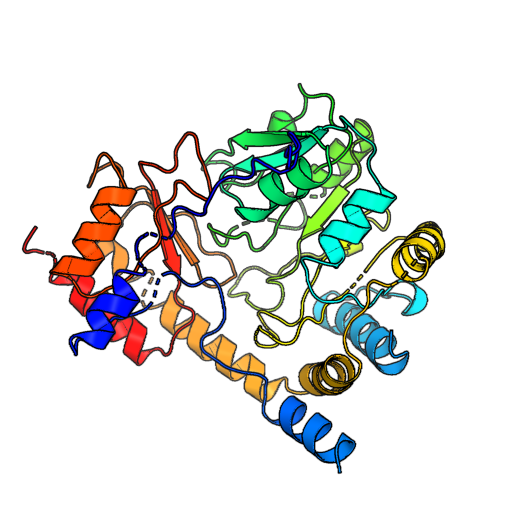 1
#

B-factor: mean 25.83, std 6.78, range [14.02, 68.17]